Protein AF-0000000066497065 (afdb_homodimer)

Structure (mmCIF, N/CA/C/O backbone):
data_AF-0000000066497065-model_v1
#
loop_
_entity.id
_entity.type
_entity.pdbx_description
1 polymer 'Large ribosomal subunit protein bL17m'
#
loop_
_atom_site.group_PDB
_atom_site.id
_atom_site.type_symbol
_atom_site.label_atom_id
_atom_site.label_alt_id
_atom_site.label_comp_id
_atom_site.label_asym_id
_atom_site.label_entity_id
_atom_site.label_seq_id
_atom_site.pdbx_PDB_ins_code
_atom_site.Cartn_x
_atom_site.Cartn_y
_atom_site.Cartn_z
_atom_site.occupancy
_atom_site.B_iso_or_equiv
_atom_site.auth_seq_id
_atom_site.auth_comp_id
_atom_site.auth_asym_id
_atom_site.auth_atom_id
_atom_site.pdbx_PDB_model_num
ATOM 1 N N . MET A 1 1 ? 24.203 -7.863 -46.969 1 33 1 MET A N 1
ATOM 2 C CA . MET A 1 1 ? 22.922 -8.211 -46.344 1 33 1 MET A CA 1
ATOM 3 C C . MET A 1 1 ? 23.141 -8.844 -44.969 1 33 1 MET A C 1
ATOM 5 O O . MET A 1 1 ? 22.266 -9.555 -44.5 1 33 1 MET A O 1
ATOM 9 N N . ALA A 1 2 ? 24.328 -8.859 -44.5 1 56.41 2 ALA A N 1
ATOM 10 C CA . ALA A 1 2 ? 24.797 -9.414 -43.25 1 56.41 2 ALA A CA 1
ATOM 11 C C . ALA A 1 2 ? 24.203 -8.664 -42.062 1 56.41 2 ALA A C 1
ATOM 13 O O . ALA A 1 2 ? 24.266 -9.141 -40.906 1 56.41 2 ALA A O 1
ATOM 14 N N . GLY A 1 3 ? 23.703 -7.508 -42.312 1 54.91 3 GLY A N 1
ATOM 15 C CA . GLY A 1 3 ? 23.188 -6.672 -41.25 1 54.91 3 GLY A CA 1
ATOM 16 C C . GLY A 1 3 ? 21.875 -7.18 -40.688 1 54.91 3 GLY A C 1
ATOM 17 O O . GLY A 1 3 ? 21.422 -6.711 -39.625 1 54.91 3 GLY A O 1
ATOM 18 N N . GLY A 1 4 ? 21.188 -7.98 -41.469 1 54 4 GLY A N 1
ATOM 19 C CA . GLY A 1 4 ? 19.859 -8.453 -41.094 1 54 4 GLY A CA 1
ATOM 20 C C . GLY A 1 4 ? 19.891 -9.523 -40.031 1 54 4 GLY A C 1
ATOM 21 O O . GLY A 1 4 ? 19.016 -9.578 -39.156 1 54 4 GLY A O 1
ATOM 22 N N . HIS A 1 5 ? 20.875 -10.281 -40.031 1 61.81 5 HIS A N 1
ATOM 23 C CA . HIS A 1 5 ? 20.969 -11.383 -39.062 1 61.81 5 HIS A CA 1
ATOM 24 C C . HIS A 1 5 ? 21.328 -10.883 -37.688 1 61.81 5 HIS A C 1
ATOM 26 O O . HIS A 1 5 ? 20.922 -11.469 -36.688 1 61.81 5 HIS A O 1
ATOM 32 N N . LEU A 1 6 ? 22.078 -9.859 -37.656 1 54.69 6 LEU A N 1
ATOM 33 C CA . LEU A 1 6 ? 22.469 -9.328 -36.344 1 54.69 6 LEU A CA 1
ATOM 34 C C . LEU A 1 6 ? 21.266 -8.688 -35.625 1 54.69 6 LEU A C 1
ATOM 36 O O . LEU A 1 6 ? 21.094 -8.859 -34.438 1 54.69 6 LEU A O 1
ATOM 40 N N . LYS A 1 7 ? 20.438 -8.086 -36.438 1 57.91 7 LYS A N 1
ATOM 41 C CA . LYS A 1 7 ? 19.25 -7.461 -35.875 1 57.91 7 LYS A CA 1
ATOM 42 C C . LYS A 1 7 ? 18.281 -8.508 -35.312 1 57.91 7 LYS A C 1
ATOM 44 O O . LYS A 1 7 ? 17.703 -8.32 -34.25 1 57.91 7 LYS A O 1
ATOM 49 N N . TYR A 1 8 ? 18.25 -9.625 -36.156 1 56.59 8 TYR A N 1
ATOM 50 C CA . TYR A 1 8 ? 17.344 -10.68 -35.688 1 56.59 8 TYR A CA 1
ATOM 51 C C . TYR A 1 8 ? 17.859 -11.312 -34.406 1 56.59 8 TYR A C 1
ATOM 53 O O . TYR A 1 8 ? 17.078 -11.625 -33.5 1 56.59 8 TYR A O 1
ATOM 61 N N . ARG A 1 9 ? 19.125 -11.258 -34.344 1 57.12 9 ARG A N 1
ATOM 62 C CA . ARG A 1 9 ? 19.75 -11.844 -33.156 1 57.12 9 ARG A CA 1
ATOM 63 C C . ARG A 1 9 ? 19.516 -10.969 -31.922 1 57.12 9 ARG A C 1
ATOM 65 O O . ARG A 1 9 ? 19.219 -11.477 -30.844 1 57.12 9 ARG A O 1
ATOM 72 N N . HIS A 1 10 ? 19.656 -9.742 -32.219 1 67.25 10 HIS A N 1
ATOM 73 C CA . HIS A 1 10 ? 19.484 -8.797 -31.109 1 67.25 10 HIS A CA 1
ATOM 74 C C . HIS A 1 10 ? 18.031 -8.781 -30.625 1 67.25 10 HIS A C 1
ATOM 76 O O . HIS A 1 10 ? 17.766 -8.703 -29.422 1 67.25 10 HIS A O 1
ATOM 82 N N . LEU A 1 11 ? 17.188 -8.992 -31.531 1 66.56 11 LEU A N 1
ATOM 83 C CA . LEU A 1 11 ? 15.773 -9.016 -31.188 1 66.56 11 LEU A CA 1
ATOM 84 C C . LEU A 1 11 ? 15.438 -10.242 -30.344 1 66.56 11 LEU A C 1
ATOM 86 O O . LEU A 1 11 ? 14.68 -10.156 -29.375 1 66.56 11 LEU A O 1
ATOM 90 N N . ASN A 1 12 ? 16.109 -11.312 -30.766 1 70.56 12 ASN A N 1
ATOM 91 C CA . ASN A 1 12 ? 15.852 -12.562 -30.062 1 70.56 12 ASN A CA 1
ATOM 92 C C . ASN A 1 12 ? 16.359 -12.5 -28.625 1 70.56 12 ASN A C 1
ATOM 94 O O . ASN A 1 12 ? 15.695 -12.984 -27.703 1 70.56 12 ASN A O 1
ATOM 98 N N . ARG A 1 13 ? 17.531 -11.945 -28.469 1 74.25 13 ARG A N 1
ATOM 99 C CA . ARG A 1 13 ? 18.109 -11.812 -27.125 1 74.25 13 ARG A CA 1
ATOM 100 C C . ARG A 1 13 ? 17.266 -10.891 -26.266 1 74.25 13 ARG A C 1
ATOM 102 O O . ARG A 1 13 ? 17.062 -11.164 -25.078 1 74.25 13 ARG A O 1
ATOM 109 N N . ASP A 1 14 ? 16.812 -9.984 -26.969 1 83.62 14 ASP A N 1
ATOM 110 C CA . ASP A 1 14 ? 15.969 -9.031 -26.25 1 83.62 14 ASP A CA 1
ATOM 111 C C . ASP A 1 14 ? 14.648 -9.672 -25.828 1 83.62 14 ASP A C 1
ATOM 113 O O . ASP A 1 14 ? 14.164 -9.453 -24.719 1 83.62 14 ASP A O 1
ATOM 117 N N . SER A 1 15 ? 14.32 -10.578 -26.703 1 88.25 15 SER A N 1
ATOM 118 C CA . SER A 1 15 ? 13.07 -11.266 -26.422 1 88.25 15 SER A CA 1
ATOM 119 C C . SER A 1 15 ? 13.25 -12.289 -25.297 1 88.25 15 SER A C 1
ATOM 121 O O . SER A 1 15 ? 12.383 -12.422 -24.422 1 88.25 15 SER A O 1
ATOM 123 N N . ALA A 1 16 ? 14.344 -12.977 -25.391 1 90.5 16 ALA A N 1
ATOM 124 C CA . ALA A 1 16 ? 14.625 -13.969 -24.359 1 90.5 16 ALA A CA 1
ATOM 125 C C . ALA A 1 16 ? 14.812 -13.312 -22.984 1 90.5 16 ALA A C 1
ATOM 127 O O . ALA A 1 16 ? 14.336 -13.828 -21.984 1 90.5 16 ALA A O 1
ATOM 128 N N . HIS A 1 17 ? 15.461 -12.328 -23.062 1 91.94 17 HIS A N 1
ATOM 129 C CA . HIS A 1 17 ? 15.688 -11.586 -21.828 1 91.94 17 HIS A CA 1
ATOM 130 C C . HIS A 1 17 ? 14.375 -11.078 -21.234 1 91.94 17 HIS A C 1
ATOM 132 O O . HIS A 1 17 ? 14.156 -11.172 -20.031 1 91.94 17 HIS A O 1
ATOM 138 N N . ARG A 1 18 ? 13.539 -10.57 -22.047 1 92.38 18 ARG A N 1
ATOM 139 C CA . ARG A 1 18 ? 12.25 -10.062 -21.594 1 92.38 18 ARG A CA 1
ATOM 140 C C . ARG A 1 18 ? 11.398 -11.172 -20.984 1 92.38 18 ARG A C 1
ATOM 142 O O . ARG A 1 18 ? 10.742 -10.969 -19.969 1 92.38 18 ARG A O 1
ATOM 149 N N . LYS A 1 19 ? 11.477 -12.242 -21.656 1 94 19 LYS A N 1
ATOM 150 C CA . LYS A 1 19 ? 10.727 -13.391 -21.156 1 94 19 LYS A CA 1
ATOM 151 C C . LYS A 1 19 ? 11.242 -13.836 -19.797 1 94 19 LYS A C 1
ATOM 153 O O . LYS A 1 19 ? 10.461 -14.141 -18.891 1 94 19 LYS A O 1
ATOM 158 N N . ALA A 1 20 ? 12.484 -13.898 -19.656 1 94.69 20 ALA A N 1
ATOM 159 C CA . ALA A 1 20 ? 13.094 -14.297 -18.391 1 94.69 20 ALA A CA 1
ATOM 160 C C . ALA A 1 20 ? 12.734 -13.312 -17.281 1 94.69 20 ALA A C 1
ATOM 162 O O . ALA A 1 20 ? 12.438 -13.719 -16.156 1 94.69 20 ALA A O 1
ATOM 163 N N . LEU A 1 21 ? 12.773 -12.078 -17.609 1 94 21 LEU A N 1
ATOM 164 C CA . LEU A 1 21 ? 12.43 -11.039 -16.656 1 94 21 LEU A CA 1
ATOM 165 C C . LEU A 1 21 ? 10.984 -11.195 -16.188 1 94 21 LEU A C 1
ATOM 167 O O . LEU A 1 21 ? 10.703 -11.117 -14.984 1 94 21 LEU A O 1
ATOM 171 N N . LEU A 1 22 ? 10.148 -11.375 -17.125 1 96.62 22 LEU A N 1
ATOM 172 C CA . LEU A 1 22 ? 8.734 -11.547 -16.797 1 96.62 22 LEU A CA 1
ATOM 173 C C . LEU A 1 22 ? 8.523 -12.758 -15.898 1 96.62 22 LEU A C 1
ATOM 175 O O . LEU A 1 22 ? 7.773 -12.695 -14.922 1 96.62 22 LEU A O 1
ATOM 179 N N . ARG A 1 23 ? 9.148 -13.852 -16.219 1 96.38 23 ARG A N 1
ATOM 180 C CA . ARG A 1 23 ? 9.039 -15.055 -15.398 1 96.38 23 ARG A CA 1
ATOM 181 C C . ARG A 1 23 ? 9.57 -14.812 -13.992 1 96.38 23 ARG A C 1
ATOM 183 O O . ARG A 1 23 ? 9 -15.297 -13.016 1 96.38 23 ARG A O 1
ATOM 190 N N . ASN A 1 24 ? 10.633 -14.086 -13.938 1 95.38 24 ASN A N 1
ATOM 191 C CA . ASN A 1 24 ? 11.188 -13.75 -12.633 1 95.38 24 ASN A CA 1
ATOM 192 C C . ASN A 1 24 ? 10.211 -12.938 -11.797 1 95.38 24 ASN A C 1
ATOM 194 O O . ASN A 1 24 ? 10.047 -13.188 -10.602 1 95.38 24 ASN A O 1
ATOM 198 N N . LEU A 1 25 ? 9.602 -11.945 -12.398 1 97 25 LEU A N 1
ATOM 199 C CA . LEU A 1 25 ? 8.641 -11.102 -11.703 1 97 25 LEU A CA 1
ATOM 200 C C . LEU A 1 25 ? 7.453 -11.914 -11.203 1 97 25 LEU A C 1
ATOM 202 O O . LEU A 1 25 ? 7.043 -11.781 -10.047 1 97 25 LEU A O 1
ATOM 206 N N . VAL A 1 26 ? 6.977 -12.758 -12.055 1 98.38 26 VAL A N 1
ATOM 207 C CA . VAL A 1 26 ? 5.801 -13.555 -11.711 1 98.38 26 VAL A CA 1
ATOM 208 C C . VAL A 1 26 ? 6.172 -14.594 -10.648 1 98.38 26 VAL A C 1
ATOM 210 O O . VAL A 1 26 ? 5.398 -14.844 -9.727 1 98.38 26 VAL A O 1
ATOM 213 N N . THR A 1 27 ? 7.305 -15.195 -10.82 1 97.5 27 THR A N 1
ATOM 214 C CA . THR A 1 27 ? 7.789 -16.125 -9.805 1 97.5 27 THR A CA 1
ATOM 215 C C . THR A 1 27 ? 7.871 -15.438 -8.438 1 97.5 27 THR A C 1
ATOM 217 O O . THR A 1 27 ? 7.367 -15.961 -7.445 1 97.5 27 THR A O 1
ATOM 220 N N . SER A 1 28 ? 8.438 -14.219 -8.398 1 96.31 28 SER A N 1
ATOM 221 C CA . SER A 1 28 ? 8.547 -13.453 -7.16 1 96.31 28 SER A CA 1
ATOM 222 C C . SER A 1 28 ? 7.172 -13.086 -6.613 1 96.31 28 SER A C 1
ATOM 224 O O . SER A 1 28 ? 6.949 -13.133 -5.402 1 96.31 28 SER A O 1
ATOM 226 N N . LEU A 1 29 ? 6.258 -12.734 -7.469 1 98.19 29 LEU A N 1
ATOM 227 C CA . LEU A 1 29 ? 4.902 -12.383 -7.055 1 98.19 29 LEU A CA 1
ATOM 228 C C . LEU A 1 29 ? 4.234 -13.547 -6.328 1 98.19 29 LEU A C 1
ATOM 230 O O . LEU A 1 29 ? 3.656 -13.367 -5.258 1 98.19 29 LEU A O 1
ATOM 234 N N . PHE A 1 30 ? 4.301 -14.703 -6.91 1 98.19 30 PHE A N 1
ATOM 235 C CA . PHE A 1 30 ? 3.625 -15.844 -6.301 1 98.19 30 PHE A CA 1
ATOM 236 C C . PHE A 1 30 ? 4.355 -16.297 -5.043 1 98.19 30 PHE A C 1
ATOM 238 O O . PHE A 1 30 ? 3.736 -16.797 -4.102 1 98.19 30 PHE A O 1
ATOM 245 N N . GLU A 1 31 ? 5.637 -16.094 -5.035 1 96 31 GLU A N 1
ATOM 246 C CA . GLU A 1 31 ? 6.414 -16.469 -3.855 1 96 31 GLU A CA 1
ATOM 247 C C . GLU A 1 31 ? 6.09 -15.555 -2.676 1 96 31 GLU A C 1
ATOM 249 O O . GLU A 1 31 ? 5.883 -16.031 -1.557 1 96 31 GLU A O 1
ATOM 254 N N . HIS A 1 32 ? 5.91 -14.258 -2.934 1 95.69 32 HIS A N 1
ATOM 255 C CA . HIS A 1 32 ? 5.836 -13.289 -1.851 1 95.69 32 HIS A CA 1
ATOM 256 C C . HIS A 1 32 ? 4.477 -12.602 -1.815 1 95.69 32 HIS A C 1
ATOM 258 O O . HIS A 1 32 ? 4.176 -11.852 -0.883 1 95.69 32 HIS A O 1
ATOM 264 N N . GLU A 1 33 ? 3.711 -12.734 -2.826 1 98.19 33 GLU A N 1
ATOM 265 C CA . GLU A 1 33 ? 2.326 -12.32 -3.027 1 98.19 33 GLU A CA 1
ATOM 266 C C . GLU A 1 33 ? 2.213 -10.805 -3.156 1 98.19 33 GLU A C 1
ATOM 268 O O . GLU A 1 33 ? 1.107 -10.266 -3.205 1 98.19 33 GLU A O 1
ATOM 273 N N . ALA A 1 34 ? 3.363 -10.109 -3.186 1 98.5 34 ALA A N 1
ATOM 274 C CA . ALA A 1 34 ? 3.459 -8.703 -3.57 1 98.5 34 ALA A CA 1
ATOM 275 C C . ALA A 1 34 ? 4.875 -8.352 -4.016 1 98.5 34 ALA A C 1
ATOM 277 O O . ALA A 1 34 ? 5.852 -8.805 -3.418 1 98.5 34 ALA A O 1
ATOM 278 N N . ILE A 1 35 ? 4.949 -7.465 -4.98 1 98 35 ILE A N 1
ATOM 279 C CA . ILE A 1 35 ? 6.254 -7.012 -5.449 1 98 35 ILE A CA 1
ATOM 280 C C . ILE A 1 35 ? 6.172 -5.543 -5.859 1 98 35 ILE A C 1
ATOM 282 O O . ILE A 1 35 ? 5.086 -5.023 -6.113 1 98 35 ILE A O 1
ATOM 286 N N . GLN A 1 36 ? 7.301 -4.969 -5.855 1 97.81 36 GLN A N 1
ATOM 287 C CA . GLN A 1 36 ? 7.449 -3.604 -6.348 1 97.81 36 GLN A CA 1
ATOM 288 C C . GLN A 1 36 ? 8.328 -3.561 -7.594 1 97.81 36 GLN A C 1
ATOM 290 O O . GLN A 1 36 ? 9.398 -4.172 -7.621 1 97.81 36 GLN A O 1
ATOM 295 N N . THR A 1 37 ? 7.887 -2.916 -8.625 1 97.19 37 THR A N 1
ATOM 296 C CA . THR A 1 37 ? 8.609 -2.787 -9.883 1 97.19 37 THR A CA 1
ATOM 297 C C . THR A 1 37 ? 8.109 -1.58 -10.672 1 97.19 37 THR A C 1
ATOM 299 O O . THR A 1 37 ? 7.375 -0.744 -10.141 1 97.19 37 THR A O 1
ATOM 302 N N . THR A 1 38 ? 8.562 -1.418 -11.859 1 96.94 38 THR A N 1
ATOM 303 C CA . THR A 1 38 ? 8.055 -0.335 -12.695 1 96.94 38 THR A CA 1
ATOM 304 C C . THR A 1 38 ? 6.641 -0.637 -13.18 1 96.94 38 THR A C 1
ATOM 306 O O . THR A 1 38 ? 6.234 -1.8 -13.234 1 96.94 38 THR A O 1
ATOM 309 N N . TRP A 1 39 ? 5.902 0.395 -13.523 1 97.5 39 TRP A N 1
ATOM 310 C CA . TRP A 1 39 ? 4.496 0.254 -13.891 1 97.5 39 TRP A CA 1
ATOM 311 C C . TRP A 1 39 ? 4.344 -0.64 -15.117 1 97.5 39 TRP A C 1
ATOM 313 O O . TRP A 1 39 ? 3.561 -1.591 -15.109 1 97.5 39 TRP A O 1
ATOM 323 N N . PRO A 1 40 ? 5.105 -0.478 -16.172 1 97.12 40 PRO A N 1
ATOM 324 C CA . PRO A 1 40 ? 4.938 -1.351 -17.328 1 97.12 40 PRO A CA 1
ATOM 325 C C . PRO A 1 40 ? 5.223 -2.818 -17.016 1 97.12 40 PRO A C 1
ATOM 327 O O . PRO A 1 40 ? 4.488 -3.703 -17.469 1 97.12 40 PRO A O 1
ATOM 330 N N . LYS A 1 41 ? 6.289 -3.047 -16.234 1 97.75 41 LYS A N 1
ATOM 331 C CA . LYS A 1 41 ? 6.637 -4.418 -15.859 1 97.75 41 LYS A CA 1
ATOM 332 C C . LYS A 1 41 ? 5.555 -5.043 -14.984 1 97.75 41 LYS A C 1
ATOM 334 O O . LYS A 1 41 ? 5.25 -6.23 -15.117 1 97.75 41 LYS A O 1
ATOM 339 N N . ALA A 1 42 ? 4.984 -4.219 -14.133 1 98.69 42 ALA A N 1
ATOM 340 C CA . ALA A 1 42 ? 3.902 -4.688 -13.273 1 98.69 42 ALA A CA 1
ATOM 341 C C . ALA A 1 42 ? 2.693 -5.121 -14.102 1 98.69 42 ALA A C 1
ATOM 343 O O . ALA A 1 42 ? 2.082 -6.156 -13.82 1 98.69 42 ALA A O 1
ATOM 344 N N . LYS A 1 43 ? 2.381 -4.316 -15.102 1 98.12 43 LYS A N 1
ATOM 345 C CA . LYS A 1 43 ? 1.228 -4.621 -15.945 1 98.12 43 LYS A CA 1
ATOM 346 C C . LYS A 1 43 ? 1.453 -5.898 -16.75 1 98.12 43 LYS A C 1
ATOM 348 O O . LYS A 1 43 ? 0.538 -6.707 -16.906 1 98.12 43 LYS A O 1
ATOM 353 N N . GLU A 1 44 ? 2.637 -6.09 -17.203 1 98.19 44 GLU A N 1
ATOM 354 C CA . GLU A 1 44 ? 2.955 -7.316 -17.938 1 98.19 44 GLU A CA 1
ATOM 355 C C . GLU A 1 44 ? 2.895 -8.531 -17.031 1 98.19 44 GLU A C 1
ATOM 357 O O . GLU A 1 44 ? 2.338 -9.57 -17.391 1 98.19 44 GLU A O 1
ATOM 362 N N . ALA A 1 45 ? 3.488 -8.367 -15.883 1 98.62 45 ALA A N 1
ATOM 363 C CA . ALA A 1 45 ? 3.461 -9.461 -14.914 1 98.62 45 ALA A CA 1
ATOM 364 C C . ALA A 1 45 ? 2.029 -9.789 -14.5 1 98.62 45 ALA A C 1
ATOM 366 O O . ALA A 1 45 ? 1.689 -10.961 -14.289 1 98.62 45 ALA A O 1
ATOM 367 N N . GLN A 1 46 ? 1.235 -8.758 -14.367 1 98.62 46 GLN A N 1
ATOM 368 C CA . GLN A 1 46 ? -0.171 -8.93 -14.023 1 98.62 46 GLN A CA 1
ATOM 369 C C . GLN A 1 46 ? -0.879 -9.836 -15.023 1 98.62 46 GLN A C 1
ATOM 371 O O . GLN A 1 46 ? -1.616 -10.742 -14.641 1 98.62 46 GLN A O 1
ATOM 376 N N . ARG A 1 47 ? -0.673 -9.578 -16.219 1 98.19 47 ARG A N 1
ATOM 377 C CA . ARG A 1 47 ? -1.336 -10.344 -17.266 1 98.19 47 ARG A CA 1
ATOM 378 C C . ARG A 1 47 ? -0.993 -11.828 -17.156 1 98.19 47 ARG A C 1
ATOM 380 O O . ARG A 1 47 ? -1.88 -12.68 -17.203 1 98.19 47 ARG A O 1
ATOM 387 N N . LEU A 1 48 ? 0.224 -12.086 -16.984 1 98.38 48 LEU A N 1
ATOM 388 C CA . LEU A 1 48 ? 0.657 -13.477 -16.891 1 98.38 48 LEU A CA 1
ATOM 389 C C . LEU A 1 48 ? 0.154 -14.117 -15.594 1 98.38 48 LEU A C 1
ATOM 391 O O . LEU A 1 48 ? -0.272 -15.273 -15.586 1 98.38 48 LEU A O 1
ATOM 395 N N . ALA A 1 49 ? 0.197 -13.359 -14.523 1 98.75 49 ALA A N 1
ATOM 396 C CA . ALA A 1 49 ? -0.275 -13.875 -13.242 1 98.75 49 ALA A CA 1
ATOM 397 C C . ALA A 1 49 ? -1.753 -14.25 -13.312 1 98.75 49 ALA A C 1
ATOM 399 O O . ALA A 1 49 ? -2.158 -15.297 -12.797 1 98.75 49 ALA A O 1
ATOM 400 N N . GLU A 1 50 ? -2.572 -13.383 -13.906 1 98.5 50 GLU A N 1
ATOM 401 C CA . GLU A 1 50 ? -3.996 -13.656 -14.078 1 98.5 50 GLU A CA 1
ATOM 402 C C . GLU A 1 50 ? -4.215 -14.969 -14.82 1 98.5 50 GLU A C 1
ATOM 404 O O . GLU A 1 50 ? -5.066 -15.773 -14.43 1 98.5 50 GLU A O 1
ATOM 409 N N . LYS A 1 51 ? -3.451 -15.172 -15.812 1 98.19 51 LYS A N 1
ATOM 410 C CA . LYS A 1 51 ? -3.57 -16.391 -16.625 1 98.19 51 LYS A CA 1
ATOM 411 C C . LYS A 1 51 ? -3.191 -17.625 -15.82 1 98.19 51 LYS A C 1
ATOM 413 O O . LYS A 1 51 ? -3.855 -18.656 -15.906 1 98.19 51 LYS A O 1
ATOM 418 N N . LEU A 1 52 ? -2.141 -17.5 -15.109 1 98.62 52 LEU A N 1
ATOM 419 C CA . LEU A 1 52 ? -1.666 -18.641 -14.32 1 98.62 52 LEU A CA 1
ATOM 420 C C . LEU A 1 52 ? -2.707 -19.047 -13.289 1 98.62 52 LEU A C 1
ATOM 422 O O . LEU A 1 52 ? -2.945 -20.25 -13.094 1 98.62 52 LEU A O 1
ATOM 426 N N . ILE A 1 53 ? -3.32 -18.094 -12.625 1 98.62 53 ILE A N 1
ATOM 427 C CA . ILE A 1 53 ? -4.32 -18.406 -11.617 1 98.62 53 ILE A CA 1
ATOM 428 C C . ILE A 1 53 ? -5.547 -19.031 -12.281 1 98.62 53 ILE A C 1
ATOM 430 O O . ILE A 1 53 ? -6.121 -19.984 -11.766 1 98.62 53 ILE A O 1
ATOM 434 N N . THR A 1 54 ? -5.934 -18.469 -13.383 1 98 54 THR A N 1
ATOM 435 C CA . THR A 1 54 ? -7.035 -19.078 -14.133 1 98 54 THR A CA 1
ATOM 436 C C . THR A 1 54 ? -6.719 -20.516 -14.5 1 98 54 THR A C 1
ATOM 438 O O . THR A 1 54 ? -7.574 -21.391 -14.375 1 98 54 THR A O 1
ATOM 441 N N . LEU A 1 55 ? -5.48 -20.797 -14.945 1 97.25 55 LEU A N 1
ATOM 442 C CA . LEU A 1 55 ? -5.039 -22.141 -15.273 1 97.25 55 LEU A CA 1
ATOM 443 C C . LEU A 1 55 ? -5.121 -23.047 -14.047 1 97.25 55 LEU A C 1
ATOM 445 O O . LEU A 1 55 ? -5.504 -24.219 -14.156 1 97.25 55 LEU A O 1
ATOM 449 N N . SER A 1 56 ? -4.707 -22.5 -12.984 1 98.31 56 SER A N 1
ATOM 450 C CA . SER A 1 56 ? -4.691 -23.312 -11.773 1 98.31 56 SER A CA 1
ATOM 451 C C . SER A 1 56 ? -6.098 -23.781 -11.398 1 98.31 56 SER A C 1
ATOM 453 O O . SER A 1 56 ? -6.27 -24.859 -10.836 1 98.31 56 SER A O 1
ATOM 455 N N . LYS A 1 57 ? -7.082 -22.969 -11.703 1 97.88 57 LYS A N 1
ATOM 456 C CA . LYS A 1 57 ? -8.469 -23.312 -11.398 1 97.88 57 LYS A CA 1
ATOM 457 C C . LYS A 1 57 ? -8.953 -24.484 -12.242 1 97.88 57 LYS A C 1
ATOM 459 O O . LYS A 1 57 ? -9.852 -25.219 -11.828 1 97.88 57 LYS A O 1
ATOM 464 N N . LYS A 1 58 ? -8.422 -24.641 -13.359 1 97.06 58 LYS A N 1
ATOM 465 C CA . LYS A 1 58 ? -8.742 -25.812 -14.18 1 97.06 58 LYS A CA 1
ATOM 466 C C . LYS A 1 58 ? -8.188 -27.094 -13.562 1 97.06 58 LYS A C 1
ATOM 468 O O . LYS A 1 58 ? -8.828 -28.141 -13.625 1 97.06 58 LYS A O 1
ATOM 473 N N . ASN A 1 59 ? -6.977 -26.969 -13.047 1 97.12 59 ASN A N 1
ATOM 474 C CA . ASN A 1 59 ? -6.34 -28.016 -12.258 1 97.12 59 ASN A CA 1
ATOM 475 C C . ASN A 1 59 ? -6.195 -29.312 -13.062 1 97.12 59 ASN A C 1
ATOM 477 O O . ASN A 1 59 ? -6.559 -30.391 -12.586 1 97.12 59 ASN A O 1
ATOM 481 N N . THR A 1 60 ? -5.82 -29.297 -14.266 1 97.5 60 THR A N 1
ATOM 482 C CA . THR A 1 60 ? -5.516 -30.453 -15.109 1 97.5 60 THR A CA 1
ATOM 483 C C . THR A 1 60 ? -4.008 -30.672 -15.203 1 97.5 60 THR A C 1
ATOM 485 O O . THR A 1 60 ? -3.227 -29.797 -14.805 1 97.5 60 THR A O 1
ATOM 488 N N . GLU A 1 61 ? -3.674 -31.859 -15.68 1 96.56 61 GLU A N 1
ATOM 489 C CA . GLU A 1 61 ? -2.258 -32.125 -15.914 1 96.56 61 GLU A CA 1
ATOM 490 C C . GLU A 1 61 ? -1.663 -31.125 -16.906 1 96.56 61 GLU A C 1
ATOM 492 O O . GLU A 1 61 ? -0.542 -30.656 -16.703 1 96.56 61 GLU A O 1
ATOM 497 N N . THR A 1 62 ? -2.438 -30.844 -17.906 1 97.12 62 THR A N 1
ATOM 498 C CA . THR A 1 62 ? -1.992 -29.891 -18.906 1 97.12 62 THR A CA 1
ATOM 499 C C . THR A 1 62 ? -1.77 -28.516 -18.297 1 97.12 62 THR A C 1
ATOM 501 O O . THR A 1 62 ? -0.768 -27.859 -18.578 1 97.12 62 THR A O 1
ATOM 504 N N . SER A 1 63 ? -2.686 -28.078 -17.422 1 97.31 63 SER A N 1
ATOM 505 C CA . SER A 1 63 ? -2.557 -26.781 -16.766 1 97.31 63 SER A CA 1
ATOM 506 C C . SER A 1 63 ? -1.348 -26.75 -15.844 1 97.31 63 SER A C 1
ATOM 508 O O . SER A 1 63 ? -0.666 -25.719 -15.734 1 97.31 63 SER A O 1
ATOM 510 N N . ARG A 1 64 ? -1.068 -27.766 -15.258 1 96.06 64 ARG A N 1
ATOM 511 C CA . ARG A 1 64 ? 0.083 -27.875 -14.367 1 96.06 64 ARG A CA 1
ATOM 512 C C . ARG A 1 64 ? 1.39 -27.766 -15.148 1 96.06 64 ARG A C 1
ATOM 514 O O . ARG A 1 64 ? 2.33 -27.109 -14.711 1 96.06 64 ARG A O 1
ATOM 521 N N . GLN A 1 65 ? 1.434 -28.422 -16.203 1 95.75 65 GLN A N 1
ATOM 522 C CA . GLN A 1 65 ? 2.627 -28.391 -17.031 1 95.75 65 GLN A CA 1
ATOM 523 C C . GLN A 1 65 ? 2.885 -27 -17.578 1 95.75 65 GLN A C 1
ATOM 525 O O . GLN A 1 65 ? 4.031 -26.547 -17.625 1 95.75 65 GLN A O 1
ATOM 530 N N . ARG A 1 66 ? 1.86 -26.406 -17.938 1 95.69 66 ARG A N 1
ATOM 531 C CA . ARG A 1 66 ? 1.982 -25.047 -18.469 1 95.69 66 ARG A CA 1
ATOM 532 C C . ARG A 1 66 ? 2.518 -24.094 -17.406 1 95.69 66 ARG A C 1
ATOM 534 O O . ARG A 1 66 ? 3.369 -23.25 -17.688 1 95.69 66 ARG A O 1
ATOM 541 N N . ALA A 1 67 ? 1.993 -24.188 -16.219 1 96.44 67 ALA A N 1
ATOM 542 C CA . ALA A 1 67 ? 2.453 -23.344 -15.117 1 96.44 67 ALA A CA 1
ATOM 543 C C . ALA A 1 67 ? 3.908 -23.641 -14.766 1 96.44 67 ALA A C 1
ATOM 545 O O . ALA A 1 67 ? 4.68 -22.734 -14.469 1 96.44 67 ALA A O 1
ATOM 546 N N . GLN A 1 68 ? 4.242 -24.891 -14.852 1 94.75 68 GLN A N 1
ATOM 547 C CA . GLN A 1 68 ? 5.605 -25.328 -14.539 1 94.75 68 GLN A CA 1
ATOM 548 C C . GLN A 1 68 ? 6.609 -24.688 -15.5 1 94.75 68 GLN A C 1
ATOM 550 O O . GLN A 1 68 ? 7.758 -24.438 -15.125 1 94.75 68 GLN A O 1
ATOM 555 N N . ALA A 1 69 ? 6.188 -24.453 -16.641 1 95.06 69 ALA A N 1
ATOM 556 C CA . ALA A 1 69 ? 7.062 -23.859 -17.656 1 95.06 69 ALA A CA 1
ATOM 557 C C . ALA A 1 69 ? 7.387 -22.406 -17.328 1 95.06 69 ALA A C 1
ATOM 559 O O . ALA A 1 69 ? 8.359 -21.844 -17.844 1 95.06 69 ALA A O 1
ATOM 560 N N . VAL A 1 70 ? 6.609 -21.875 -16.438 1 95.5 70 VAL A N 1
ATOM 561 C CA . VAL A 1 70 ? 6.773 -20.453 -16.125 1 95.5 70 VAL A CA 1
ATOM 562 C C . VAL A 1 70 ? 7.652 -20.312 -14.883 1 95.5 70 VAL A C 1
ATOM 564 O O . VAL A 1 70 ? 8.594 -19.516 -14.867 1 95.5 70 VAL A O 1
ATOM 567 N N . PHE A 1 71 ? 7.43 -21.094 -13.875 1 93.44 71 PHE A N 1
ATOM 568 C CA . PHE A 1 71 ? 8.078 -20.906 -12.586 1 93.44 71 PHE A CA 1
ATOM 569 C C . PHE A 1 71 ? 9.484 -21.5 -12.594 1 93.44 71 PHE A C 1
ATOM 571 O O . PHE A 1 71 ? 9.711 -22.562 -13.18 1 93.44 71 PHE A O 1
ATOM 578 N N . PHE A 1 72 ? 10.359 -20.906 -11.938 1 85.88 72 PHE A N 1
ATOM 579 C CA . PHE A 1 72 ? 11.711 -21.406 -11.758 1 85.88 72 PHE A CA 1
ATOM 580 C C . PHE A 1 72 ? 11.797 -22.297 -10.523 1 85.88 72 PHE A C 1
ATOM 582 O O . PHE A 1 72 ? 12.75 -23.062 -10.359 1 85.88 72 PHE A O 1
ATOM 589 N N . LYS A 1 73 ? 10.781 -22.234 -9.68 1 89 73 LYS A N 1
ATOM 590 C CA . LYS A 1 73 ? 10.75 -22.969 -8.414 1 89 73 LYS A CA 1
ATOM 591 C C . LYS A 1 73 ? 9.594 -23.969 -8.391 1 89 73 LYS A C 1
ATOM 593 O O . LYS A 1 73 ? 8.43 -23.562 -8.336 1 89 73 LYS A O 1
ATOM 598 N N . PRO A 1 74 ? 9.93 -25.219 -8.281 1 90.06 74 PRO A N 1
ATOM 599 C CA . PRO A 1 74 ? 8.875 -26.219 -8.32 1 90.06 74 PRO A CA 1
ATOM 600 C C . PRO A 1 74 ? 7.871 -26.062 -7.176 1 90.06 74 PRO A C 1
ATOM 602 O O . PRO A 1 74 ? 6.699 -26.422 -7.324 1 90.06 74 PRO A O 1
ATOM 605 N N . GLU A 1 75 ? 8.32 -25.594 -6.094 1 94.25 75 GLU A N 1
ATOM 606 C CA . GLU A 1 75 ? 7.453 -25.406 -4.934 1 94.25 75 GLU A CA 1
ATOM 607 C C . GLU A 1 75 ? 6.312 -24.438 -5.242 1 94.25 75 GLU A C 1
ATOM 609 O O . GLU A 1 75 ? 5.262 -24.484 -4.598 1 94.25 75 GLU A O 1
ATOM 614 N N . LEU A 1 76 ? 6.508 -23.609 -6.227 1 96.31 76 LEU A N 1
ATOM 615 C CA . LEU A 1 76 ? 5.488 -22.609 -6.555 1 96.31 76 LEU A CA 1
ATOM 616 C C . LEU A 1 76 ? 4.32 -23.25 -7.293 1 96.31 76 LEU A C 1
ATOM 618 O O . LEU A 1 76 ? 3.189 -22.766 -7.223 1 96.31 76 LEU A O 1
ATOM 622 N N . ASN A 1 77 ? 4.641 -24.312 -7.992 1 96.12 77 ASN A N 1
ATOM 623 C CA . ASN A 1 77 ? 3.539 -25.062 -8.586 1 96.12 77 ASN A CA 1
ATOM 624 C C . ASN A 1 77 ? 2.613 -25.641 -7.512 1 96.12 77 ASN A C 1
ATOM 626 O O . ASN A 1 77 ? 1.39 -25.594 -7.656 1 96.12 77 ASN A O 1
ATOM 630 N N . THR A 1 78 ? 3.219 -26.172 -6.508 1 96.62 78 THR A N 1
ATOM 631 C CA . THR A 1 78 ? 2.439 -26.703 -5.395 1 96.62 78 THR A CA 1
ATOM 632 C C . THR A 1 78 ? 1.616 -25.594 -4.742 1 96.62 78 THR A C 1
ATOM 634 O O . THR A 1 78 ? 0.445 -25.797 -4.414 1 96.62 78 THR A O 1
ATOM 637 N N . LYS A 1 79 ? 2.238 -24.469 -4.617 1 97.62 79 LYS A N 1
ATOM 638 C CA . LYS A 1 79 ? 1.546 -23.344 -4.012 1 97.62 79 LYS A CA 1
ATOM 639 C C . LYS A 1 79 ? 0.408 -22.844 -4.902 1 97.62 79 LYS A C 1
ATOM 641 O O . LYS A 1 79 ? -0.686 -22.562 -4.418 1 97.62 79 LYS A O 1
ATOM 646 N N . LEU A 1 80 ? 0.636 -22.719 -6.168 1 98.5 80 LEU A N 1
ATOM 647 C CA . LEU A 1 80 ? -0.345 -22.219 -7.125 1 98.5 80 LEU A CA 1
ATOM 648 C C . LEU A 1 80 ? -1.559 -23.141 -7.191 1 98.5 80 LEU A C 1
ATOM 650 O O . LEU A 1 80 ? -2.699 -22.672 -7.133 1 98.5 80 LEU A O 1
ATOM 654 N N . PHE A 1 81 ? -1.347 -24.438 -7.227 1 98.19 81 PHE A N 1
ATOM 655 C CA . PHE A 1 81 ? -2.43 -25.391 -7.441 1 98.19 81 PHE A CA 1
ATOM 656 C C . PHE A 1 81 ? -3.004 -25.875 -6.113 1 98.19 81 PHE A C 1
ATOM 658 O O . PHE A 1 81 ? -3.916 -26.703 -6.086 1 98.19 81 PHE A O 1
ATOM 665 N N . GLY A 1 82 ? -2.494 -25.406 -5 1 97.62 82 GLY A N 1
ATOM 666 C CA . GLY A 1 82 ? -3.02 -25.656 -3.666 1 97.62 82 GLY A CA 1
ATOM 667 C C . GLY A 1 82 ? -3.674 -24.438 -3.041 1 97.62 82 GLY A C 1
ATOM 668 O O . GLY A 1 82 ? -4.777 -24.047 -3.428 1 97.62 82 GLY A O 1
ATOM 669 N N . PRO A 1 83 ? -2.891 -23.781 -2.174 1 97.88 83 PRO A N 1
ATOM 670 C CA . PRO A 1 83 ? -3.506 -22.688 -1.411 1 97.88 83 PRO A CA 1
ATOM 671 C C . PRO A 1 83 ? -3.979 -21.531 -2.301 1 97.88 83 PRO A C 1
ATOM 673 O O . PRO A 1 83 ? -5.027 -20.938 -2.039 1 97.88 83 PRO A O 1
ATOM 676 N N . ILE A 1 84 ? -3.275 -21.156 -3.322 1 98.44 84 ILE A N 1
ATOM 677 C CA . ILE A 1 84 ? -3.652 -20.016 -4.164 1 98.44 84 ILE A CA 1
ATOM 678 C C . ILE A 1 84 ? -4.898 -20.375 -4.973 1 98.44 84 ILE A C 1
ATOM 680 O O . ILE A 1 84 ? -5.844 -19.578 -5.047 1 98.44 84 ILE A O 1
ATOM 684 N N . ARG A 1 85 ? -4.855 -21.5 -5.559 1 98.44 85 ARG A N 1
ATOM 685 C CA . ARG A 1 85 ? -6.035 -21.969 -6.281 1 98.44 85 ARG A CA 1
ATOM 686 C C . ARG A 1 85 ? -7.266 -21.953 -5.379 1 98.44 85 ARG A C 1
ATOM 688 O O . ARG A 1 85 ? -8.32 -21.453 -5.773 1 98.44 85 ARG A O 1
ATOM 695 N N . GLU A 1 86 ? -7.152 -22.516 -4.199 1 98.19 86 GLU A N 1
ATOM 696 C CA . GLU A 1 86 ? -8.266 -22.578 -3.258 1 98.19 86 GLU A CA 1
ATOM 697 C C . GLU A 1 86 ? -8.781 -21.188 -2.908 1 98.19 86 GLU A C 1
ATOM 699 O O . GLU A 1 86 ? -9.992 -20.984 -2.822 1 98.19 86 GLU A O 1
ATOM 704 N N . ARG A 1 87 ? -7.934 -20.281 -2.785 1 98.19 87 ARG A N 1
ATOM 705 C CA . ARG A 1 87 ? -8.281 -18.906 -2.447 1 98.19 87 ARG A CA 1
ATOM 706 C C . ARG A 1 87 ? -9.172 -18.281 -3.518 1 98.19 87 ARG A C 1
ATOM 708 O O . ARG A 1 87 ? -10.062 -17.484 -3.209 1 98.19 87 ARG A O 1
ATOM 715 N N . TYR A 1 88 ? -8.969 -18.672 -4.73 1 98.44 88 TYR A N 1
ATOM 716 C CA . TYR A 1 88 ? -9.578 -17.922 -5.82 1 98.44 88 TYR A CA 1
ATOM 717 C C . TYR A 1 88 ? -10.648 -18.75 -6.52 1 98.44 88 TYR A C 1
ATOM 719 O O . TYR A 1 88 ? -11.164 -18.344 -7.57 1 98.44 88 TYR A O 1
ATOM 727 N N . LEU A 1 89 ? -10.961 -19.859 -5.91 1 97.38 89 LEU A N 1
ATOM 728 C CA . LEU A 1 89 ? -11.891 -20.781 -6.559 1 97.38 89 LEU A CA 1
ATOM 729 C C . LEU A 1 89 ? -13.188 -20.078 -6.922 1 97.38 89 LEU A C 1
ATOM 731 O O . LEU A 1 89 ? -13.75 -20.297 -7.996 1 97.38 89 LEU A O 1
ATOM 735 N N . ASN A 1 90 ? -13.648 -19.156 -6.094 1 95.81 90 ASN A N 1
ATOM 736 C CA . ASN A 1 90 ? -14.953 -18.531 -6.281 1 95.81 90 ASN A CA 1
ATOM 737 C C . ASN A 1 90 ? -14.828 -17.125 -6.84 1 95.81 90 ASN A C 1
ATOM 739 O O . ASN A 1 90 ? -15.812 -16.391 -6.926 1 95.81 90 ASN A O 1
ATOM 743 N N . ARG A 1 91 ? -13.664 -16.688 -7.148 1 97.38 91 ARG A N 1
ATOM 744 C CA . ARG A 1 91 ? -13.445 -15.375 -7.75 1 97.38 91 ARG A CA 1
ATOM 745 C C . ARG A 1 91 ? -13.422 -15.469 -9.273 1 97.38 91 ARG A C 1
ATOM 747 O O . ARG A 1 91 ? -12.633 -16.234 -9.836 1 97.38 91 ARG A O 1
ATOM 754 N N . PRO A 1 92 ? -14.266 -14.75 -9.883 1 95.5 92 PRO A N 1
ATOM 755 C CA . PRO A 1 92 ? -14.359 -14.891 -11.336 1 95.5 92 PRO A CA 1
ATOM 756 C C . PRO A 1 92 ? -13.117 -14.367 -12.062 1 95.5 92 PRO A C 1
ATOM 758 O O . PRO A 1 92 ? -12.844 -14.773 -13.195 1 95.5 92 PRO A O 1
ATOM 761 N N . GLY A 1 93 ? -12.391 -13.5 -11.492 1 95.81 93 GLY A N 1
ATOM 762 C CA . GLY A 1 93 ? -11.234 -12.828 -12.047 1 95.81 93 GLY A CA 1
ATOM 763 C C . GLY A 1 93 ? -10.719 -11.695 -11.172 1 95.81 93 GLY A C 1
ATOM 764 O O . GLY A 1 93 ? -11.188 -11.516 -10.047 1 95.81 93 GLY A O 1
ATOM 765 N N . GLY A 1 94 ? -9.703 -11.078 -11.719 1 95.81 94 GLY A N 1
ATOM 766 C CA . GLY A 1 94 ? -9.172 -10 -10.898 1 95.81 94 GLY A CA 1
ATOM 767 C C . GLY A 1 94 ? -8.438 -10.484 -9.664 1 95.81 94 GLY A C 1
ATOM 768 O O . GLY A 1 94 ? -8.781 -10.102 -8.547 1 95.81 94 GLY A O 1
ATOM 769 N N . TYR A 1 95 ? -7.492 -11.273 -9.938 1 98.31 95 TYR A N 1
ATOM 770 C CA . TYR A 1 95 ? -6.777 -11.93 -8.852 1 98.31 95 TYR A CA 1
ATOM 771 C C . TYR A 1 95 ? -5.652 -11.047 -8.32 1 98.31 95 TYR A C 1
ATOM 773 O O . TYR A 1 95 ? -5.105 -11.305 -7.25 1 98.31 95 TYR A O 1
ATOM 781 N N . THR A 1 96 ? -5.316 -10.047 -9.094 1 98.56 96 THR A N 1
ATOM 782 C CA . THR A 1 96 ? -4.211 -9.148 -8.766 1 98.56 96 THR A CA 1
ATOM 783 C C . THR A 1 96 ? -4.688 -7.695 -8.727 1 98.56 96 THR A C 1
ATOM 785 O O . THR A 1 96 ? -5.785 -7.387 -9.195 1 98.56 96 THR A O 1
ATOM 788 N N . ARG A 1 97 ? -3.916 -6.934 -8.07 1 98.19 97 ARG A N 1
ATOM 789 C CA . ARG A 1 97 ? -4.113 -5.488 -8.055 1 98.19 97 ARG A CA 1
ATOM 790 C C . ARG A 1 97 ? -2.793 -4.754 -8.266 1 98.19 97 ARG A C 1
ATOM 792 O O . ARG A 1 97 ? -1.768 -5.133 -7.699 1 98.19 97 ARG A O 1
ATOM 799 N N . VAL A 1 98 ? -2.871 -3.766 -9.117 1 98.12 98 VAL A N 1
ATOM 800 C CA . VAL A 1 98 ? -1.705 -2.918 -9.352 1 98.12 98 VAL A CA 1
ATOM 801 C C . VAL A 1 98 ? -1.954 -1.527 -8.773 1 98.12 98 VAL A C 1
ATOM 803 O O . VAL A 1 98 ? -2.959 -0.886 -9.086 1 98.12 98 VAL A O 1
ATOM 806 N N . LEU A 1 99 ? -1.132 -1.114 -7.887 1 98.56 99 LEU A N 1
ATOM 807 C CA . LEU A 1 99 ? -1.137 0.244 -7.352 1 98.56 99 LEU A CA 1
ATOM 808 C C . LEU A 1 99 ? -0.062 1.095 -8.023 1 98.56 99 LEU A C 1
ATOM 810 O O . LEU A 1 99 ? 1.132 0.88 -7.801 1 98.56 99 LEU A O 1
ATOM 814 N N . ARG A 1 100 ? -0.516 2.029 -8.758 1 98.19 100 ARG A N 1
ATOM 815 C CA . ARG A 1 100 ? 0.398 2.865 -9.523 1 98.19 100 ARG A CA 1
ATOM 816 C C . ARG A 1 100 ? 0.898 4.043 -8.695 1 98.19 100 ARG A C 1
ATOM 818 O O . ARG A 1 100 ? 0.125 4.668 -7.965 1 98.19 100 ARG A O 1
ATOM 825 N N . ILE A 1 101 ? 2.176 4.289 -8.812 1 97.25 101 ILE A N 1
ATOM 826 C CA . ILE A 1 101 ? 2.812 5.406 -8.125 1 97.25 101 ILE A CA 1
ATOM 827 C C . ILE A 1 101 ? 3.477 6.332 -9.141 1 97.25 101 ILE A C 1
ATOM 829 O O . ILE A 1 101 ? 4.43 5.938 -9.82 1 97.25 101 ILE A O 1
ATOM 833 N N . GLU A 1 102 ? 3.008 7.527 -9.227 1 94.62 102 GLU A N 1
ATOM 834 C CA . GLU A 1 102 ? 3.609 8.492 -10.148 1 94.62 102 GLU A CA 1
ATOM 835 C C . GLU A 1 102 ? 4.977 8.945 -9.648 1 94.62 102 GLU A C 1
ATOM 837 O O . GLU A 1 102 ? 5.188 9.094 -8.445 1 94.62 102 GLU A O 1
ATOM 842 N N . PRO A 1 103 ? 5.82 9.219 -10.562 1 91.56 103 PRO A N 1
ATOM 843 C CA . PRO A 1 103 ? 7.16 9.648 -10.156 1 91.56 103 PRO A CA 1
ATOM 844 C C . PRO A 1 103 ? 7.18 11.062 -9.578 1 91.56 103 PRO A C 1
ATOM 846 O O . PRO A 1 103 ? 6.289 11.867 -9.875 1 91.56 103 PRO A O 1
ATOM 849 N N . GLU A 1 104 ? 8.102 11.297 -8.742 1 81.75 104 GLU A N 1
ATOM 850 C CA . GLU A 1 104 ? 8.312 12.641 -8.203 1 81.75 104 GLU A CA 1
ATOM 851 C C . GLU A 1 104 ? 8.797 13.602 -9.281 1 81.75 104 GLU A C 1
ATOM 853 O O . GLU A 1 104 ? 8.352 14.742 -9.352 1 81.75 104 GLU A O 1
ATOM 858 N N . LYS A 1 105 ? 9.75 13.016 -10.039 1 84.44 105 LYS A N 1
ATOM 859 C CA . LYS A 1 105 ? 10.297 13.797 -11.141 1 84.44 105 LYS A CA 1
ATOM 860 C C . LYS A 1 105 ? 9.695 13.359 -12.477 1 84.44 105 LYS A C 1
ATOM 862 O O . LYS A 1 105 ? 9.469 12.164 -12.695 1 84.44 105 LYS A O 1
ATOM 867 N N . GLU A 1 106 ? 9.602 14.258 -13.344 1 83.94 106 GLU A N 1
ATOM 868 C CA . GLU A 1 106 ? 8.922 14.023 -14.617 1 83.94 106 GLU A CA 1
ATOM 869 C C . GLU A 1 106 ? 9.719 13.062 -15.492 1 83.94 106 GLU A C 1
ATOM 871 O O . GLU A 1 106 ? 9.141 12.336 -16.312 1 83.94 106 GLU A O 1
ATOM 876 N N . ASP A 1 107 ? 10.969 13.023 -15.312 1 88.31 107 ASP A N 1
ATOM 877 C CA . ASP A 1 107 ? 11.812 12.219 -16.188 1 88.31 107 ASP A CA 1
ATOM 878 C C . ASP A 1 107 ? 11.93 10.789 -15.68 1 88.31 107 ASP A C 1
ATOM 880 O O . ASP A 1 107 ? 12.602 9.953 -16.297 1 88.31 107 ASP A O 1
ATOM 884 N N . GLN A 1 108 ? 11.297 10.516 -14.656 1 89.06 108 GLN A N 1
ATOM 885 C CA . GLN A 1 108 ? 11.336 9.164 -14.102 1 89.06 108 GLN A CA 1
ATOM 886 C C . GLN A 1 108 ? 10.086 8.375 -14.477 1 89.06 108 GLN A C 1
ATOM 888 O O . GLN A 1 108 ? 9.016 8.953 -14.648 1 89.06 108 GLN A O 1
ATOM 893 N N . ALA A 1 109 ? 10.289 7.141 -14.672 1 92.19 109 ALA A N 1
ATOM 894 C CA . ALA A 1 109 ? 9.156 6.273 -14.984 1 92.19 109 ALA A CA 1
ATOM 895 C C . ALA A 1 109 ? 8.32 6.004 -13.734 1 92.19 109 ALA A C 1
ATOM 897 O O . ALA A 1 109 ? 8.844 5.965 -12.625 1 92.19 109 ALA A O 1
ATOM 898 N N . PRO A 1 110 ? 7.012 5.785 -13.984 1 96.44 110 PRO A N 1
ATOM 899 C CA . PRO A 1 110 ? 6.18 5.414 -12.836 1 96.44 110 PRO A CA 1
ATOM 900 C C . PRO A 1 110 ? 6.516 4.027 -12.289 1 96.44 110 PRO A C 1
ATOM 902 O O . PRO A 1 110 ? 6.949 3.15 -13.039 1 96.44 110 PRO A O 1
ATOM 905 N N . SER A 1 111 ? 6.359 3.877 -11.031 1 97.25 111 SER A N 1
ATOM 906 C CA . SER A 1 111 ? 6.512 2.584 -10.375 1 97.25 111 SER A CA 1
ATOM 907 C C . SER A 1 111 ? 5.164 2.016 -9.953 1 97.25 111 SER A C 1
ATOM 909 O O . SER A 1 111 ? 4.121 2.627 -10.195 1 97.25 111 SER A O 1
ATOM 911 N N . ALA A 1 112 ? 5.219 0.77 -9.453 1 98.38 112 ALA A N 1
ATOM 912 C CA . ALA A 1 112 ? 3.961 0.146 -9.047 1 98.38 112 ALA A CA 1
ATOM 913 C C . ALA A 1 112 ? 4.207 -0.968 -8.031 1 98.38 112 ALA A C 1
ATOM 915 O O . ALA A 1 112 ? 5.305 -1.528 -7.969 1 98.38 112 ALA A O 1
ATOM 916 N N . ILE A 1 113 ? 3.18 -1.169 -7.223 1 98.5 113 ILE A N 1
ATOM 917 C CA . ILE A 1 113 ? 3.074 -2.371 -6.402 1 98.5 113 ILE A CA 1
ATOM 918 C C . ILE A 1 113 ? 2.064 -3.332 -7.023 1 98.5 113 ILE A C 1
ATOM 920 O O . ILE A 1 113 ? 0.947 -2.936 -7.363 1 98.5 113 ILE A O 1
ATOM 924 N N . LEU A 1 114 ? 2.492 -4.488 -7.289 1 98.75 114 LEU A N 1
ATOM 925 C CA . LEU A 1 114 ? 1.63 -5.566 -7.758 1 98.75 114 LEU A CA 1
ATOM 926 C C . LEU A 1 114 ? 1.387 -6.59 -6.652 1 98.75 114 LEU A C 1
ATOM 928 O O . LEU A 1 114 ? 2.338 -7.109 -6.062 1 98.75 114 LEU A O 1
ATOM 932 N N . GLU A 1 115 ? 0.127 -6.824 -6.363 1 98.81 115 GLU A N 1
ATOM 933 C CA . GLU A 1 115 ? -0.172 -7.73 -5.258 1 98.81 115 GLU A CA 1
ATOM 934 C C . GLU A 1 115 ? -1.281 -8.711 -5.629 1 98.81 115 GLU A C 1
ATOM 936 O O . GLU A 1 115 ? -2.117 -8.414 -6.488 1 98.81 115 GLU A O 1
ATOM 941 N N . LEU A 1 116 ? -1.262 -9.969 -5.027 1 98.69 116 LEU A N 1
ATOM 942 C CA . LEU A 1 116 ? -2.408 -10.867 -5.059 1 98.69 116 LEU A CA 1
ATOM 943 C C . LEU A 1 116 ? -3.492 -10.398 -4.094 1 98.69 116 LEU A C 1
ATOM 945 O O . LEU A 1 116 ? -3.221 -10.156 -2.916 1 98.69 116 LEU A O 1
ATOM 949 N N . VAL A 1 117 ? -4.711 -10.258 -4.578 1 98.12 117 VAL A N 1
ATOM 950 C CA . VAL A 1 117 ? -5.797 -9.797 -3.719 1 98.12 117 VAL A CA 1
ATOM 951 C C . VAL A 1 117 ? -6.289 -10.953 -2.848 1 98.12 117 VAL A C 1
ATOM 953 O O . VAL A 1 117 ? -5.898 -12.102 -3.049 1 98.12 117 VAL A O 1
ATOM 956 N N . ASP A 1 118 ? -7.012 -10.648 -1.794 1 98.06 118 ASP A N 1
ATOM 957 C CA . ASP A 1 118 ? -7.629 -11.617 -0.897 1 98.06 118 ASP A CA 1
ATOM 958 C C . ASP A 1 118 ? -6.574 -12.461 -0.182 1 98.06 118 ASP A C 1
ATOM 960 O O . ASP A 1 118 ? -6.855 -13.57 0.264 1 98.06 118 ASP A O 1
ATOM 964 N N . GLY A 1 119 ? -5.348 -12.031 -0.245 1 96.81 119 GLY A N 1
ATOM 965 C CA . GLY A 1 119 ? -4.258 -12.695 0.444 1 96.81 119 GLY A CA 1
ATOM 966 C C . GLY A 1 119 ? -3.656 -11.867 1.561 1 96.81 119 GLY A C 1
ATOM 967 O O . GLY A 1 119 ? -4.211 -10.828 1.937 1 96.81 119 GLY A O 1
ATOM 968 N N . PRO A 1 120 ? -2.525 -12.312 2.064 1 95.5 120 PRO A N 1
ATOM 969 C CA . PRO A 1 120 ? -1.953 -11.672 3.252 1 95.5 120 PRO A CA 1
ATOM 970 C C . PRO A 1 120 ? -1.378 -10.289 2.959 1 95.5 120 PRO A C 1
ATOM 972 O O . PRO A 1 120 ? -1.146 -9.508 3.883 1 95.5 120 PRO A O 1
ATOM 975 N N . ARG A 1 121 ? -1.159 -9.953 1.726 1 96.88 121 ARG A N 1
ATOM 976 C CA . ARG A 1 121 ? -0.514 -8.695 1.379 1 96.88 121 ARG A CA 1
ATOM 977 C C . ARG A 1 121 ? -1.509 -7.723 0.752 1 96.88 121 ARG A C 1
ATOM 979 O O . ARG A 1 121 ? -1.113 -6.723 0.151 1 96.88 121 ARG A O 1
ATOM 986 N N . ASP A 1 122 ? -2.74 -8.047 0.867 1 97.69 122 ASP A N 1
ATOM 987 C CA . ASP A 1 122 ? -3.801 -7.23 0.294 1 97.69 122 ASP A CA 1
ATOM 988 C C . ASP A 1 122 ? -3.896 -5.879 1.006 1 97.69 122 ASP A C 1
ATOM 990 O O . ASP A 1 122 ? -4.469 -5.785 2.094 1 97.69 122 ASP A O 1
ATOM 994 N N . MET A 1 123 ? -3.443 -4.828 0.35 1 97.06 123 MET A N 1
ATOM 995 C CA . MET A 1 123 ? -3.316 -3.512 0.968 1 97.06 123 MET A CA 1
ATOM 996 C C . MET A 1 123 ? -4.688 -2.883 1.201 1 97.06 123 MET A C 1
ATOM 998 O O . MET A 1 123 ? -4.891 -2.184 2.193 1 97.06 123 MET A O 1
ATOM 1002 N N . ARG A 1 124 ? -5.598 -3.09 0.308 1 96.5 124 ARG A N 1
ATOM 1003 C CA . ARG A 1 124 ? -6.938 -2.539 0.489 1 96.5 124 ARG A CA 1
ATOM 1004 C C . ARG A 1 124 ? -7.629 -3.168 1.693 1 96.5 124 ARG A C 1
ATOM 1006 O O . ARG A 1 124 ? -8.375 -2.494 2.41 1 96.5 124 ARG A O 1
ATOM 1013 N N . PHE A 1 125 ? -7.426 -4.441 1.828 1 98.12 125 PHE A N 1
ATOM 1014 C CA . PHE A 1 125 ? -7.961 -5.133 2.994 1 98.12 125 PHE A CA 1
ATOM 1015 C C . PHE A 1 125 ? -7.395 -4.547 4.281 1 98.12 125 PHE A C 1
ATOM 1017 O O . PHE A 1 125 ? -8.141 -4.234 5.211 1 98.12 125 PHE A O 1
ATOM 1024 N N . ALA A 1 126 ? -6.07 -4.367 4.316 1 97.06 126 ALA A N 1
ATOM 1025 C CA . ALA A 1 126 ? -5.395 -3.826 5.492 1 97.06 126 ALA A CA 1
ATOM 1026 C C . ALA A 1 126 ? -5.875 -2.41 5.797 1 97.06 126 ALA A C 1
ATOM 1028 O O . ALA A 1 126 ? -6.137 -2.074 6.957 1 97.06 126 ALA A O 1
ATOM 1029 N N . MET A 1 127 ? -6.031 -1.608 4.793 1 97 127 MET A N 1
ATOM 1030 C CA . MET A 1 127 ? -6.465 -0.224 4.965 1 97 127 MET A CA 1
ATOM 1031 C C . MET A 1 127 ? -7.906 -0.159 5.457 1 97 127 MET A C 1
ATOM 1033 O O . MET A 1 127 ? -8.242 0.68 6.293 1 97 127 MET A O 1
ATOM 1037 N N . THR A 1 128 ? -8.727 -1.031 4.914 1 97.62 128 THR A N 1
ATOM 1038 C CA . THR A 1 128 ? -10.125 -1.076 5.348 1 97.62 128 THR A CA 1
ATOM 1039 C C . THR A 1 128 ? -10.219 -1.493 6.812 1 97.62 128 THR A C 1
ATOM 1041 O O . THR A 1 128 ? -10.961 -0.884 7.586 1 97.62 128 THR A O 1
ATOM 1044 N N . ALA A 1 129 ? -9.453 -2.467 7.125 1 98.06 129 ALA A N 1
ATOM 1045 C CA . ALA A 1 129 ? -9.438 -2.924 8.516 1 98.06 129 ALA A CA 1
ATOM 1046 C C . ALA A 1 129 ? -8.992 -1.808 9.453 1 98.06 129 ALA A C 1
ATOM 1048 O O . ALA A 1 129 ? -9.57 -1.62 10.523 1 98.06 129 ALA A O 1
ATOM 1049 N N . ARG A 1 130 ? -8.039 -1.143 9.078 1 96.25 130 ARG A N 1
ATOM 1050 C CA . ARG A 1 130 ? -7.516 -0.052 9.898 1 96.25 130 ARG A CA 1
ATOM 1051 C C . ARG A 1 130 ? -8.555 1.052 10.062 1 96.25 130 ARG A C 1
ATOM 1053 O O . ARG A 1 130 ? -8.672 1.638 11.141 1 96.25 130 ARG A O 1
ATOM 1060 N N . THR A 1 131 ? -9.203 1.414 8.992 1 96.19 131 THR A N 1
ATOM 1061 C CA . THR A 1 131 ? -10.242 2.436 9.047 1 96.19 131 THR A CA 1
ATOM 1062 C C . THR A 1 131 ? -11.359 2.021 10 1 96.19 131 THR A C 1
ATOM 1064 O O . THR A 1 131 ? -11.812 2.824 10.82 1 96.19 131 THR A O 1
ATOM 1067 N N . LEU A 1 132 ? -11.711 0.767 9.945 1 96.56 132 LEU A N 1
ATOM 1068 C CA . LEU A 1 132 ? -12.766 0.264 10.812 1 96.56 132 LEU A CA 1
ATOM 1069 C C . LEU A 1 132 ? -12.32 0.256 12.273 1 96.56 132 LEU A C 1
ATOM 1071 O O . LEU A 1 132 ? -13.094 0.601 13.164 1 96.56 132 LEU A O 1
ATOM 1075 N N . ALA A 1 133 ? -11.102 -0.147 12.492 1 96.12 133 ALA A N 1
ATOM 1076 C CA . ALA A 1 133 ? -10.555 -0.162 13.844 1 96.12 133 ALA A CA 1
ATOM 1077 C C . ALA A 1 133 ? -10.555 1.237 14.453 1 96.12 133 ALA A C 1
ATOM 1079 O O . ALA A 1 133 ? -10.914 1.415 15.617 1 96.12 133 ALA A O 1
ATOM 1080 N N . ARG A 1 134 ? -10.195 2.148 13.68 1 91.62 134 ARG A N 1
ATOM 1081 C CA . ARG A 1 134 ? -10.156 3.537 14.125 1 91.62 134 ARG A CA 1
ATOM 1082 C C . ARG A 1 134 ? -11.555 4.047 14.461 1 91.62 134 ARG A C 1
ATOM 1084 O O . ARG A 1 134 ? -11.75 4.688 15.5 1 91.62 134 ARG A O 1
ATOM 1091 N N . LYS A 1 135 ? -12.414 3.801 13.602 1 92.44 135 LYS A N 1
ATOM 1092 C CA . LYS A 1 135 ? -13.789 4.242 13.812 1 92.44 135 LYS A CA 1
ATOM 1093 C C . LYS A 1 135 ? -14.359 3.662 15.102 1 92.44 135 LYS A C 1
ATOM 1095 O O . LYS A 1 135 ? -15.016 4.371 15.875 1 92.44 135 LYS A O 1
ATOM 1100 N N . ARG A 1 136 ? -14.062 2.539 15.344 1 92.25 136 ARG A N 1
ATOM 1101 C CA . ARG A 1 136 ? -14.562 1.874 16.547 1 92.25 136 ARG A CA 1
ATOM 1102 C C . ARG A 1 136 ? -13.953 2.48 17.797 1 92.25 136 ARG A C 1
ATOM 1104 O O . ARG A 1 136 ? -14.648 2.686 18.797 1 92.25 136 ARG A O 1
ATOM 1111 N N . THR A 1 137 ? -12.734 2.67 17.672 1 89.81 137 THR A N 1
ATOM 1112 C CA . THR A 1 137 ? -12.023 3.266 18.812 1 89.81 137 THR A CA 1
ATOM 1113 C C . THR A 1 137 ? -12.586 4.652 19.125 1 89.81 137 THR A C 1
ATOM 1115 O O . THR A 1 137 ? -12.609 5.07 20.281 1 89.81 137 THR A O 1
ATOM 1118 N N . GLU A 1 138 ? -13.094 5.324 18.094 1 88.25 138 GLU A N 1
ATOM 1119 C CA . GLU A 1 138 ? -13.641 6.668 18.25 1 88.25 138 GLU A CA 1
ATOM 1120 C C . GLU A 1 138 ? 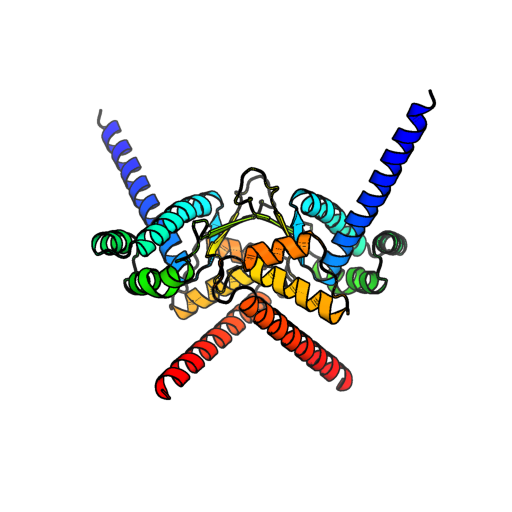-15.125 6.625 18.594 1 88.25 138 GLU A C 1
ATOM 1122 O O . GLU A 1 138 ? -15.766 7.672 18.719 1 88.25 138 GLU A O 1
ATOM 1127 N N . GLY A 1 139 ? -15.625 5.484 18.688 1 87.81 139 GLY A N 1
ATOM 1128 C CA . GLY A 1 139 ? -17.031 5.328 19.031 1 87.81 139 GLY A CA 1
ATOM 1129 C C . GLY A 1 139 ? -17.969 5.629 17.891 1 87.81 139 GLY A C 1
ATOM 1130 O O . GLY A 1 139 ? -19.125 5.973 18.094 1 87.81 139 GLY A O 1
ATOM 1131 N N . ASP A 1 140 ? -17.422 5.691 16.766 1 83.25 140 ASP A N 1
ATOM 1132 C CA . ASP A 1 140 ? -18.203 5.93 15.555 1 83.25 140 ASP A CA 1
ATOM 1133 C C . ASP A 1 140 ? -18.484 4.625 14.812 1 83.25 140 ASP A C 1
ATOM 1135 O O . ASP A 1 140 ? -17.625 4.152 14.055 1 83.25 140 ASP A O 1
ATOM 1139 N N . ASP A 1 141 ? -19.641 4.203 14.961 1 77.06 141 ASP A N 1
ATOM 1140 C CA . ASP A 1 141 ? -19.969 2.926 14.328 1 77.06 141 ASP A CA 1
ATOM 1141 C C . ASP A 1 141 ? -20.641 3.135 12.977 1 77.06 141 ASP A C 1
ATOM 1143 O O . ASP A 1 141 ? -21.047 2.172 12.328 1 77.06 141 ASP A O 1
ATOM 1147 N N . SER A 1 142 ? -20.734 4.383 12.602 1 81.44 142 SER A N 1
ATOM 1148 C CA . SER A 1 142 ? -21.375 4.652 11.312 1 81.44 142 SER A CA 1
ATOM 1149 C C . SER A 1 142 ? -20.438 4.352 10.156 1 81.44 142 SER A C 1
ATOM 1151 O O . SER A 1 142 ? -19.219 4.484 10.289 1 81.44 142 SER A O 1
ATOM 1153 N N . MET A 1 143 ? -20.969 3.686 9.148 1 82.69 143 MET A N 1
ATOM 1154 C CA . MET A 1 143 ? -20.219 3.432 7.922 1 82.69 143 MET A CA 1
ATOM 1155 C C . MET A 1 143 ? -20.75 4.27 6.766 1 82.69 143 MET A C 1
ATOM 1157 O O . MET A 1 143 ? -21.875 4.047 6.305 1 82.69 143 MET A O 1
ATOM 1161 N N . ASN A 1 144 ? -19.969 5.176 6.43 1 88 144 ASN A N 1
ATOM 1162 C CA . ASN A 1 144 ? -20.375 5.914 5.242 1 88 144 ASN A CA 1
ATOM 1163 C C . ASN A 1 144 ? -20.312 5.039 3.99 1 88 144 ASN A C 1
ATOM 1165 O O . ASN A 1 144 ? -19.938 3.873 4.062 1 88 144 ASN A O 1
ATOM 1169 N N . GLU A 1 145 ? -20.766 5.598 2.922 1 91.31 145 GLU A N 1
ATOM 1170 C CA . GLU A 1 145 ? -20.906 4.824 1.69 1 91.31 145 GLU A CA 1
ATOM 1171 C C . GLU A 1 145 ? -19.562 4.305 1.208 1 91.31 145 GLU A C 1
ATOM 1173 O O . GLU A 1 145 ? -19.453 3.148 0.794 1 91.31 145 GLU A O 1
ATOM 1178 N N . LEU A 1 146 ? -18.609 5.102 1.274 1 91.12 146 LEU A N 1
ATOM 1179 C CA . LEU A 1 146 ? -17.281 4.703 0.805 1 91.12 146 LEU A CA 1
ATOM 1180 C C . LEU A 1 146 ? -16.734 3.557 1.647 1 91.12 146 LEU A C 1
ATOM 1182 O O . LEU A 1 146 ? -16.203 2.588 1.108 1 91.12 146 LEU A O 1
ATOM 1186 N N . THR A 1 147 ? -16.875 3.662 2.922 1 93.94 147 THR A N 1
ATOM 1187 C CA . THR A 1 147 ? -16.406 2.607 3.812 1 93.94 147 THR A CA 1
ATOM 1188 C C . THR A 1 147 ? -17.156 1.304 3.549 1 93.94 147 THR A C 1
ATOM 1190 O O . THR A 1 147 ? -16.562 0.23 3.512 1 93.94 147 THR A O 1
ATOM 1193 N N . ALA A 1 148 ? -18.438 1.408 3.355 1 95.31 148 ALA A N 1
ATOM 1194 C CA . ALA A 1 148 ? -19.25 0.235 3.051 1 95.31 148 ALA A CA 1
ATOM 1195 C C . ALA A 1 148 ? -18.797 -0.426 1.752 1 95.31 148 ALA A C 1
ATOM 1197 O O . ALA A 1 148 ? -18.703 -1.653 1.672 1 95.31 148 ALA A O 1
ATOM 1198 N N . LEU A 1 149 ? -18.578 0.389 0.802 1 93.44 149 LEU A N 1
ATOM 1199 C CA . LEU A 1 149 ? -18.125 -0.119 -0.486 1 93.44 149 LEU A CA 1
ATOM 1200 C C . LEU A 1 149 ? -16.766 -0.802 -0.348 1 93.44 149 LEU A C 1
ATOM 1202 O O . LEU A 1 149 ? -16.531 -1.849 -0.956 1 93.44 149 LEU A O 1
ATOM 1206 N N . ASN A 1 150 ? -15.883 -0.217 0.417 1 94.88 150 ASN A N 1
ATOM 1207 C CA . ASN A 1 150 ? -14.562 -0.806 0.643 1 94.88 150 ASN A CA 1
ATOM 1208 C C . ASN A 1 150 ? -14.672 -2.158 1.344 1 94.88 150 ASN A C 1
ATOM 1210 O O . ASN A 1 150 ? -13.961 -3.102 0.989 1 94.88 150 ASN A O 1
ATOM 1214 N N . VAL A 1 151 ? -15.523 -2.227 2.279 1 97.31 151 VAL A N 1
ATOM 1215 C CA . VAL A 1 151 ? -15.734 -3.475 3.004 1 97.31 151 VAL A CA 1
ATOM 1216 C C . VAL A 1 151 ? -16.203 -4.559 2.035 1 97.31 151 VAL A C 1
ATOM 1218 O O . VAL A 1 151 ? -15.672 -5.672 2.039 1 97.31 151 VAL A O 1
ATOM 1221 N N . LEU A 1 152 ? -17.141 -4.195 1.249 1 96.06 152 LEU A N 1
ATOM 1222 C CA . LEU A 1 152 ? -17.672 -5.152 0.285 1 96.06 152 LEU A CA 1
ATOM 1223 C C . LEU A 1 152 ? -16.594 -5.625 -0.67 1 96.06 152 LEU A C 1
ATOM 1225 O O . LEU A 1 152 ? -16.453 -6.824 -0.927 1 96.06 152 LEU A O 1
ATOM 1229 N N . LYS A 1 153 ? -15.812 -4.781 -1.135 1 94.75 153 LYS A N 1
ATOM 1230 C CA . LYS A 1 153 ? -14.805 -5.074 -2.152 1 94.75 153 LYS A CA 1
ATOM 1231 C C . LYS A 1 153 ? -13.727 -6.008 -1.609 1 94.75 153 LYS A C 1
ATOM 1233 O O . LYS A 1 153 ? -13.195 -6.844 -2.342 1 94.75 153 LYS A O 1
ATOM 1238 N N . VAL A 1 154 ? -13.438 -5.922 -0.294 1 97.44 154 VAL A N 1
ATOM 1239 C CA . VAL A 1 154 ? -12.305 -6.691 0.219 1 97.44 154 VAL A CA 1
ATOM 1240 C C . VAL A 1 154 ? -12.805 -7.988 0.848 1 97.44 154 VAL A C 1
ATOM 1242 O O . VAL A 1 154 ? -12.008 -8.828 1.267 1 97.44 154 VAL A O 1
ATOM 1245 N N . THR A 1 155 ? -14.156 -8.18 0.866 1 98.12 155 THR A N 1
ATOM 1246 C CA . THR A 1 155 ? -14.648 -9.359 1.574 1 98.12 155 THR A CA 1
ATOM 1247 C C . THR A 1 155 ? -15.438 -10.266 0.635 1 98.12 155 THR A C 1
ATOM 1249 O O . THR A 1 155 ? -15.562 -11.461 0.882 1 98.12 155 THR A O 1
ATOM 1252 N N . ARG A 1 156 ? -15.977 -9.805 -0.423 1 96.62 156 ARG A N 1
ATOM 1253 C CA . ARG A 1 156 ? -16.984 -10.5 -1.209 1 96.62 156 ARG A CA 1
ATOM 1254 C C . ARG A 1 156 ? -16.438 -11.812 -1.771 1 96.62 156 ARG A C 1
ATOM 1256 O O . ARG A 1 156 ? -17.172 -12.797 -1.891 1 96.62 156 ARG A O 1
ATOM 1263 N N . PHE A 1 157 ? -15.18 -11.938 -2.088 1 97.31 157 PHE A N 1
ATOM 1264 C CA . PHE A 1 157 ? -14.625 -13.164 -2.66 1 97.31 157 PHE A CA 1
ATOM 1265 C C . PHE A 1 157 ? -13.602 -13.781 -1.721 1 97.31 157 PHE A C 1
ATOM 1267 O O . PHE A 1 157 ? -13.094 -14.875 -1.983 1 97.31 157 PHE A O 1
ATOM 1274 N N . ARG A 1 158 ? -13.258 -13.062 -0.648 1 97.5 158 ARG A N 1
ATOM 1275 C CA . ARG A 1 158 ? -12.242 -13.516 0.288 1 97.5 158 ARG A CA 1
ATOM 1276 C C . ARG A 1 158 ? -12.719 -14.727 1.08 1 97.5 158 ARG A C 1
ATOM 1278 O O . ARG A 1 158 ? -13.852 -14.742 1.571 1 97.5 158 ARG A O 1
ATOM 1285 N N . PRO A 1 159 ? -11.812 -15.75 1.188 1 94.88 159 PRO A N 1
ATOM 1286 C CA . PRO A 1 159 ? -12.172 -16.812 2.129 1 94.88 159 PRO A CA 1
ATOM 1287 C C . PRO A 1 159 ? -12.492 -16.281 3.525 1 94.88 159 PRO A C 1
ATOM 1289 O O . PRO A 1 159 ? -11.727 -15.492 4.078 1 94.88 159 PRO A O 1
ATOM 1292 N N . ASP A 1 160 ? -13.555 -16.625 4.172 1 94.44 160 ASP A N 1
ATOM 1293 C CA . ASP A 1 160 ? -14.055 -16.188 5.469 1 94.44 160 ASP A CA 1
ATOM 1294 C C . ASP A 1 160 ? -14.531 -14.734 5.41 1 94.44 160 ASP A C 1
ATOM 1296 O O . ASP A 1 160 ? -14.891 -14.156 6.434 1 94.44 160 ASP A O 1
ATOM 1300 N N . GLY A 1 161 ? -14.383 -14.109 4.371 1 95.44 161 GLY A N 1
ATOM 1301 C CA . GLY A 1 161 ? -14.93 -12.805 4.043 1 95.44 161 GLY A CA 1
ATOM 1302 C C . GLY A 1 161 ? -14.953 -11.852 5.223 1 95.44 161 GLY A C 1
ATOM 1303 O O . GLY A 1 161 ? -13.906 -11.5 5.766 1 95.44 161 GLY A O 1
ATOM 1304 N N . LYS A 1 162 ? -16.188 -11.586 5.656 1 96.94 162 LYS A N 1
ATOM 1305 C CA . LYS A 1 162 ? -16.422 -10.602 6.711 1 96.94 162 LYS A CA 1
ATOM 1306 C C . LYS A 1 162 ? -15.797 -11.055 8.031 1 96.94 162 LYS A C 1
ATOM 1308 O O . LYS A 1 162 ? -15.328 -10.234 8.812 1 96.94 162 LYS A O 1
ATOM 1313 N N . LYS A 1 163 ? -15.781 -12.32 8.242 1 98.19 163 LYS A N 1
ATOM 1314 C CA . LYS A 1 163 ? -15.172 -12.852 9.453 1 98.19 163 LYS A CA 1
ATOM 1315 C C . LYS A 1 163 ? -13.672 -12.586 9.477 1 98.19 163 LYS A C 1
ATOM 1317 O O . LYS A 1 163 ? -13.109 -12.234 10.516 1 98.19 163 LYS A O 1
ATOM 1322 N N . ALA A 1 164 ? -13.109 -12.781 8.328 1 98.12 164 ALA A N 1
ATOM 1323 C CA . ALA A 1 164 ? -11.68 -12.5 8.219 1 98.12 164 ALA A CA 1
ATOM 1324 C C . ALA A 1 164 ? -11.383 -11.031 8.492 1 98.12 164 ALA A C 1
ATOM 1326 O O . ALA A 1 164 ? -10.398 -10.703 9.164 1 98.12 164 ALA A O 1
ATOM 1327 N N . LEU A 1 165 ? -12.219 -10.156 7.996 1 98.31 165 LEU A N 1
ATOM 1328 C CA . LEU A 1 165 ? -12.039 -8.727 8.195 1 98.31 165 LEU A CA 1
ATOM 1329 C C . LEU A 1 165 ? -12.195 -8.359 9.664 1 98.31 165 LEU A C 1
ATOM 1331 O O . LEU A 1 165 ? -11.406 -7.578 10.203 1 98.31 165 LEU A O 1
ATOM 1335 N N . GLU A 1 166 ? -13.188 -8.938 10.281 1 98 166 GLU A N 1
ATOM 1336 C CA . GLU A 1 166 ? -13.422 -8.68 11.703 1 98 166 GLU A CA 1
ATOM 1337 C C . GLU A 1 166 ? -12.234 -9.109 12.547 1 98 166 GLU A C 1
ATOM 1339 O O . GLU A 1 166 ? -11.844 -8.406 13.492 1 98 166 GLU A O 1
ATOM 1344 N N . ARG A 1 167 ? -11.672 -10.195 12.203 1 98 167 ARG A N 1
ATOM 1345 C CA . ARG A 1 167 ? -10.5 -10.68 12.922 1 98 167 ARG A CA 1
ATOM 1346 C C . ARG A 1 167 ? -9.336 -9.711 12.789 1 98 167 ARG A C 1
ATOM 1348 O O . ARG A 1 167 ? -8.617 -9.453 13.758 1 98 167 ARG A O 1
ATOM 1355 N N . GLU A 1 168 ? -9.203 -9.234 11.602 1 97.81 168 GLU A N 1
ATOM 1356 C CA . GLU A 1 168 ? -8.117 -8.289 11.359 1 97.81 168 GLU A CA 1
ATOM 1357 C C . GLU A 1 168 ? -8.352 -6.977 12.109 1 97.81 168 GLU A C 1
ATOM 1359 O O . GLU A 1 168 ? -7.414 -6.387 12.641 1 97.81 168 GLU A O 1
ATOM 1364 N N . VAL A 1 169 ? -9.531 -6.492 12.141 1 97.81 169 VAL A N 1
ATOM 1365 C CA . VAL A 1 169 ? -9.883 -5.273 12.859 1 97.81 169 VAL A CA 1
ATOM 1366 C C . VAL A 1 169 ? -9.555 -5.438 14.344 1 97.81 169 VAL A C 1
ATOM 1368 O O . VAL A 1 169 ? -8.961 -4.547 14.953 1 97.81 169 VAL A O 1
ATOM 1371 N N . GLU A 1 170 ? -9.898 -6.566 14.906 1 97.5 170 GLU A N 1
ATOM 1372 C CA . GLU A 1 170 ? -9.633 -6.844 16.312 1 97.5 170 GLU A CA 1
ATOM 1373 C C . GLU A 1 170 ? -8.133 -6.895 16.594 1 97.5 170 GLU A C 1
ATOM 1375 O O . GLU A 1 170 ? -7.668 -6.402 17.625 1 97.5 170 GLU A O 1
ATOM 1380 N N . ARG A 1 171 ? -7.465 -7.527 15.711 1 96.88 171 ARG A N 1
ATOM 1381 C CA . ARG A 1 171 ? -6.016 -7.605 15.844 1 96.88 171 ARG A CA 1
ATOM 1382 C C . ARG A 1 171 ? -5.391 -6.215 15.891 1 96.88 171 ARG A C 1
ATOM 1384 O O . ARG A 1 171 ? -4.547 -5.934 16.734 1 96.88 171 ARG A O 1
ATOM 1391 N N . ILE A 1 172 ? -5.82 -5.379 15.07 1 95.62 172 ILE A N 1
ATOM 1392 C CA . ILE A 1 172 ? -5.285 -4.023 14.969 1 95.62 172 ILE A CA 1
ATOM 1393 C C . ILE A 1 172 ? -5.621 -3.24 16.234 1 95.62 172 ILE A C 1
ATOM 1395 O O . ILE A 1 172 ? -4.773 -2.516 16.766 1 95.62 172 ILE A O 1
ATOM 1399 N N . GLN A 1 173 ? -6.785 -3.412 16.672 1 95.31 173 GLN A N 1
ATOM 1400 C CA . GLN A 1 173 ? -7.199 -2.727 17.891 1 95.31 173 GLN A CA 1
ATOM 1401 C C . GLN A 1 173 ? -6.336 -3.146 19.078 1 95.31 173 GLN A C 1
ATOM 1403 O O . GLN A 1 173 ? -5.941 -2.309 19.891 1 95.31 173 GLN A O 1
ATOM 1408 N N . ARG A 1 174 ? -6.043 -4.363 19.141 1 94.31 174 ARG A N 1
ATOM 1409 C CA . ARG A 1 174 ? -5.207 -4.887 20.219 1 94.31 174 ARG A CA 1
ATOM 1410 C C . ARG A 1 174 ? -3.793 -4.316 20.141 1 94.31 174 ARG A C 1
ATOM 1412 O O . ARG A 1 174 ? -3.209 -3.941 21.156 1 94.31 174 ARG A O 1
ATOM 1419 N N . GLU A 1 175 ? -3.355 -4.328 18.969 1 91.69 175 GLU A N 1
ATOM 1420 C CA . GLU A 1 175 ? -2.018 -3.789 18.75 1 91.69 175 GLU A CA 1
ATOM 1421 C C . GLU A 1 175 ? -1.947 -2.312 19.141 1 91.69 175 GLU A C 1
ATOM 1423 O O . GLU A 1 175 ? -0.957 -1.862 19.719 1 91.69 175 GLU A O 1
ATOM 1428 N N . GLN A 1 176 ? -2.928 -1.562 18.797 1 89.12 176 GLN A N 1
ATOM 1429 C CA . GLN A 1 176 ? -2.986 -0.137 19.109 1 89.12 176 GLN A CA 1
ATOM 1430 C C . GLN A 1 176 ? -3.055 0.094 20.609 1 89.12 176 GLN A C 1
ATOM 1432 O O . GLN A 1 176 ? -2.426 1.018 21.141 1 89.12 176 GLN A O 1
ATOM 1437 N N . ARG A 1 177 ? -3.789 -0.687 21.25 1 89.69 177 ARG A N 1
ATOM 1438 C CA . ARG A 1 177 ? -3.898 -0.596 22.703 1 89.69 177 ARG A CA 1
ATOM 1439 C C . ARG A 1 177 ? -2.561 -0.894 23.359 1 89.69 177 ARG A C 1
ATOM 1441 O O . ARG A 1 177 ? -2.164 -0.206 24.312 1 89.69 177 ARG A O 1
ATOM 1448 N N . ARG A 1 178 ? -1.947 -1.863 22.891 1 89.88 178 ARG A N 1
ATOM 1449 C CA . ARG A 1 178 ? -0.651 -2.246 23.438 1 89.88 178 ARG A CA 1
ATOM 1450 C C . ARG A 1 178 ? 0.375 -1.136 23.25 1 89.88 178 ARG A C 1
ATOM 1452 O O . ARG A 1 178 ? 1.151 -0.835 24.156 1 89.88 178 ARG A O 1
ATOM 1459 N N . LYS A 1 179 ? 0.343 -0.586 22.125 1 85.75 179 LYS A N 1
ATOM 1460 C CA . LYS A 1 179 ? 1.28 0.491 21.812 1 85.75 179 LYS A CA 1
ATOM 1461 C C . LYS A 1 179 ? 1.026 1.709 22.703 1 85.75 179 LYS A C 1
ATOM 1463 O O . LYS A 1 179 ? 1.969 2.361 23.156 1 85.75 179 LYS A O 1
ATOM 1468 N N . LYS A 1 180 ? -0.174 2.02 22.938 1 85.56 180 LYS A N 1
ATOM 1469 C CA . LYS A 1 180 ? -0.536 3.135 23.812 1 85.56 180 LYS A CA 1
ATOM 1470 C C . LYS A 1 180 ? -0.079 2.883 25.234 1 85.56 180 LYS A C 1
ATOM 1472 O O . LYS A 1 180 ? 0.399 3.799 25.922 1 85.56 180 LYS A O 1
ATOM 1477 N N . GLU A 1 181 ? -0.229 1.674 25.641 1 88.94 181 GLU A N 1
ATOM 1478 C CA . GLU A 1 181 ? 0.195 1.298 26.984 1 88.94 181 GLU A CA 1
ATOM 1479 C C . GLU A 1 181 ? 1.712 1.38 27.125 1 88.94 181 GLU A C 1
ATOM 1481 O O . GLU A 1 181 ? 2.219 1.827 28.156 1 88.94 181 GLU A O 1
ATOM 1486 N N . GLU A 1 182 ? 2.396 0.91 26.125 1 86.62 182 GLU A N 1
ATOM 1487 C CA . GLU A 1 182 ? 3.855 0.963 26.141 1 86.62 182 GLU A CA 1
ATOM 1488 C C . GLU A 1 182 ? 4.355 2.404 26.141 1 86.62 182 GLU A C 1
ATOM 1490 O O . GLU A 1 182 ? 5.355 2.719 26.797 1 86.62 182 GLU A O 1
ATOM 1495 N N . GLU A 1 183 ? 3.746 3.291 25.438 1 81.12 183 GLU A N 1
ATOM 1496 C CA . GLU A 1 183 ? 4.121 4.699 25.375 1 81.12 183 GLU A CA 1
ATOM 1497 C C . GLU A 1 183 ? 3.828 5.41 26.688 1 81.12 183 GLU A C 1
ATOM 1499 O O . GLU A 1 183 ? 4.59 6.285 27.109 1 81.12 183 GLU A O 1
ATOM 1504 N N . GLU A 1 184 ? 2.705 5.133 27.234 1 82.12 184 GLU A N 1
ATOM 1505 C CA . GLU A 1 184 ? 2.352 5.711 28.516 1 82.12 184 GLU A CA 1
ATOM 1506 C C . GLU A 1 184 ? 3.271 5.199 29.625 1 82.12 184 GLU A C 1
ATOM 1508 O O . GLU A 1 184 ? 3.568 5.926 30.578 1 82.12 184 GLU A O 1
ATOM 1513 N N . GLY A 1 185 ? 3.482 3.922 29.547 1 72.81 185 GLY A N 1
ATOM 1514 C CA . GLY A 1 185 ? 4.395 3.365 30.531 1 72.81 185 GLY A CA 1
ATOM 1515 C C . GLY A 1 185 ? 5.793 3.951 30.438 1 72.81 185 GLY A C 1
ATOM 1516 O O . GLY A 1 185 ? 6.488 4.055 31.453 1 72.81 185 GLY A O 1
ATOM 1517 N N . LYS A 1 186 ? 6.281 4.332 29.422 1 68.31 186 LYS A N 1
ATOM 1518 C CA . LYS A 1 186 ? 7.594 4.953 29.297 1 68.31 186 LYS A CA 1
ATOM 1519 C C . LYS A 1 186 ? 7.578 6.391 29.812 1 68.31 186 LYS A C 1
ATOM 1521 O O . LYS A 1 186 ? 8.609 6.898 30.266 1 68.31 186 LYS A O 1
ATOM 1526 N N . GLY A 1 187 ? 6.531 7.102 29.641 1 57.41 187 GLY A N 1
ATOM 1527 C CA . GLY A 1 187 ? 6.426 8.453 30.172 1 57.41 187 GLY A CA 1
ATOM 1528 C C . GLY A 1 187 ? 6.383 8.484 31.688 1 57.41 187 GLY A C 1
ATOM 1529 O O . GLY A 1 187 ? 6.715 9.508 32.312 1 57.41 187 GLY A O 1
ATOM 1530 N N . GLU A 1 188 ? 5.816 7.477 32.406 1 56.44 188 GLU A N 1
ATOM 1531 C CA . GLU A 1 188 ? 5.777 7.461 33.844 1 56.44 188 GLU A CA 1
ATOM 1532 C C . GLU A 1 188 ? 7.145 7.125 34.438 1 56.44 188 GLU A C 1
ATOM 1534 O O . GLU A 1 188 ? 7.406 7.383 35.625 1 56.44 188 GLU A O 1
ATOM 1539 N N . VAL A 1 189 ? 7.871 6.469 33.812 1 54.66 189 VAL A N 1
ATOM 1540 C CA . VAL A 1 189 ? 9.156 6.113 34.375 1 54.66 189 VAL A CA 1
ATOM 1541 C C . VAL A 1 189 ? 10.156 7.246 34.156 1 54.66 189 VAL A C 1
ATOM 1543 O O . VAL A 1 189 ? 11.227 7.27 34.781 1 54.66 189 VAL A O 1
ATOM 1546 N N . ASP A 1 190 ? 10.039 8.016 33.188 1 42.06 190 ASP A N 1
ATOM 1547 C CA . ASP A 1 190 ? 11.008 9.109 33.156 1 42.06 190 ASP A CA 1
ATOM 1548 C C . ASP A 1 190 ? 10.516 10.297 33.969 1 42.06 190 ASP A C 1
ATOM 1550 O O . ASP A 1 190 ? 9.352 10.695 33.875 1 42.06 190 ASP A O 1
ATOM 1554 N N . MET B 1 1 ? -35.906 36.562 -13.734 1 33.06 1 MET B N 1
ATOM 1555 C CA . MET B 1 1 ? -34.469 36.531 -13.438 1 33.06 1 MET B CA 1
ATOM 1556 C C . MET B 1 1 ? -34.219 35.875 -12.094 1 33.06 1 MET B C 1
ATOM 1558 O O . MET B 1 1 ? -33.188 36.062 -11.484 1 33.06 1 MET B O 1
ATOM 1562 N N . ALA B 1 2 ? -35.219 35.375 -11.461 1 55.88 2 ALA B N 1
ATOM 1563 C CA . ALA B 1 2 ? -35.25 34.719 -10.156 1 55.88 2 ALA B CA 1
ATOM 1564 C C . ALA B 1 2 ? -34.469 33.406 -10.188 1 55.88 2 ALA B C 1
ATOM 1566 O O . ALA B 1 2 ? -34.156 32.812 -9.141 1 55.88 2 ALA B O 1
ATOM 1567 N N . GLY B 1 3 ? -34.219 32.938 -11.352 1 53.72 3 GLY B N 1
ATOM 1568 C CA . GLY B 1 3 ? -33.531 31.641 -11.5 1 53.72 3 GLY B CA 1
ATOM 1569 C C . GLY B 1 3 ? -32.062 31.719 -11.164 1 53.72 3 GLY B C 1
ATOM 1570 O O . GLY B 1 3 ? -31.391 30.688 -11.086 1 53.72 3 GLY B O 1
ATOM 1571 N N . GLY B 1 4 ? -31.531 32.938 -11.227 1 52.62 4 GLY B N 1
ATOM 1572 C CA . GLY B 1 4 ? -30.094 33.125 -11.039 1 52.62 4 GLY B CA 1
ATOM 1573 C C . GLY B 1 4 ? -29.656 32.969 -9.594 1 52.62 4 GLY B C 1
ATOM 1574 O O . GLY B 1 4 ? -28.562 32.5 -9.32 1 52.62 4 GLY B O 1
ATOM 1575 N N . HIS B 1 5 ? -30.484 33.312 -8.727 1 60.66 5 HIS B N 1
ATOM 1576 C CA . HIS B 1 5 ? -30.125 33.281 -7.316 1 60.66 5 HIS B CA 1
ATOM 1577 C C . HIS B 1 5 ? -30.094 31.844 -6.785 1 60.66 5 HIS B C 1
ATOM 1579 O O . HIS B 1 5 ? -29.328 31.516 -5.875 1 60.66 5 HIS B O 1
ATOM 1585 N N . LEU B 1 6 ? -30.938 31.031 -7.328 1 53.44 6 LEU B N 1
ATOM 1586 C CA . LEU B 1 6 ? -30.969 29.641 -6.855 1 53.44 6 LEU B CA 1
ATOM 1587 C C . LEU B 1 6 ? -29.719 28.891 -7.285 1 53.44 6 LEU B C 1
ATOM 1589 O O . LEU B 1 6 ? -29.156 28.109 -6.508 1 53.44 6 LEU B O 1
ATOM 1593 N N . LYS B 1 7 ? -29.25 29.25 -8.461 1 56.56 7 LYS B N 1
ATOM 1594 C CA . LYS B 1 7 ? -28.047 28.594 -8.961 1 56.56 7 LYS B CA 1
ATOM 1595 C C . LYS B 1 7 ? -26.828 28.969 -8.141 1 56.56 7 LYS B C 1
ATOM 1597 O O . LYS B 1 7 ? -25.969 28.125 -7.844 1 56.56 7 LYS B O 1
ATOM 1602 N N . TYR B 1 8 ? -26.891 30.328 -7.758 1 55.88 8 TYR B N 1
ATOM 1603 C CA . TYR B 1 8 ? -25.75 30.781 -6.961 1 55.88 8 TYR B CA 1
ATOM 1604 C C . TYR B 1 8 ? -25.766 30.125 -5.586 1 55.88 8 TYR B C 1
ATOM 1606 O O . TYR B 1 8 ? -24.703 29.766 -5.059 1 55.88 8 TYR B O 1
ATOM 1614 N N . ARG B 1 9 ? -26.953 29.844 -5.211 1 56.06 9 ARG B N 1
ATOM 1615 C CA . ARG B 1 9 ? -27.094 29.219 -3.896 1 56.06 9 ARG B CA 1
ATOM 1616 C C . ARG B 1 9 ? -26.625 27.766 -3.924 1 56.06 9 ARG B C 1
ATOM 1618 O O . ARG B 1 9 ? -25.938 27.328 -3.006 1 56.06 9 ARG B O 1
ATOM 1625 N N . HIS B 1 10 ? -27.016 27.188 -4.977 1 66.12 10 HIS B N 1
ATOM 1626 C CA . HIS B 1 10 ? -26.625 25.781 -5.117 1 66.12 10 HIS B CA 1
ATOM 1627 C C . HIS B 1 10 ? -25.125 25.625 -5.305 1 66.12 10 HIS B C 1
ATOM 1629 O O . HIS B 1 10 ? -24.516 24.719 -4.75 1 66.12 10 HIS B O 1
ATOM 1635 N N . LEU B 1 11 ? -24.594 26.594 -5.918 1 65.88 11 LEU B N 1
ATOM 1636 C CA . LEU B 1 11 ? -23.141 26.562 -6.141 1 65.88 11 LEU B CA 1
ATOM 1637 C C . LEU B 1 11 ? -22.391 26.75 -4.828 1 65.88 11 LEU B C 1
ATOM 1639 O O . LEU B 1 11 ? -21.391 26.078 -4.582 1 65.88 11 LEU B O 1
ATOM 1643 N N . ASN B 1 12 ? -23.016 27.656 -4.031 1 70.44 12 ASN B N 1
ATOM 1644 C CA . ASN B 1 12 ? -22.359 27.938 -2.756 1 70.44 12 ASN B CA 1
ATOM 1645 C C . ASN B 1 12 ? -22.391 26.734 -1.827 1 70.44 12 ASN B C 1
ATOM 1647 O O . ASN B 1 12 ? -21.406 26.438 -1.147 1 70.44 12 ASN B O 1
ATOM 1651 N N . ARG B 1 13 ? -23.531 26.062 -1.821 1 74.44 13 ARG B N 1
ATOM 1652 C CA . ARG B 1 13 ? -23.656 24.875 -0.979 1 74.44 13 ARG B CA 1
ATOM 1653 C C . ARG B 1 13 ? -22.719 23.766 -1.45 1 74.44 13 ARG B C 1
ATOM 1655 O O . ARG B 1 13 ? -22.109 23.062 -0.634 1 74.44 13 ARG B O 1
ATOM 1662 N N . ASP B 1 14 ? -22.656 23.797 -2.693 1 83.62 14 ASP B N 1
ATOM 1663 C CA . ASP B 1 14 ? -21.781 22.781 -3.273 1 83.62 14 ASP B CA 1
ATOM 1664 C C . ASP B 1 14 ? -20.312 23.078 -2.967 1 83.62 14 ASP B C 1
ATOM 1666 O O . ASP B 1 14 ? -19.547 22.156 -2.656 1 83.62 14 ASP B O 1
ATOM 1670 N N . SER B 1 15 ? -20.156 24.359 -2.883 1 88.31 15 SER B N 1
ATOM 1671 C CA . SER B 1 15 ? -18.797 24.781 -2.592 1 88.31 15 SER B CA 1
ATOM 1672 C C . SER B 1 15 ? -18.453 24.547 -1.122 1 88.31 15 SER B C 1
ATOM 1674 O O . SER B 1 15 ? -17.344 24.109 -0.797 1 88.31 15 SER B O 1
ATOM 1676 N N . ALA B 1 16 ? -19.391 24.875 -0.296 1 90.5 16 ALA B N 1
ATOM 1677 C CA . ALA B 1 16 ? -19.172 24.688 1.137 1 90.5 16 ALA B CA 1
ATOM 1678 C C . ALA B 1 16 ? -19.016 23.203 1.474 1 90.5 16 ALA B C 1
ATOM 1680 O O . ALA B 1 16 ? -18.172 22.844 2.291 1 90.5 16 ALA B O 1
ATOM 1681 N N . HIS B 1 17 ? -19.781 22.531 0.88 1 91.94 17 HIS B N 1
ATOM 1682 C CA . HIS B 1 17 ? -19.719 21.078 1.097 1 91.94 17 HIS B CA 1
ATOM 1683 C C . HIS B 1 17 ? -18.375 20.516 0.629 1 91.94 17 HIS B C 1
ATOM 1685 O O . HIS B 1 17 ? -17.781 19.688 1.316 1 91.94 17 HIS B O 1
ATOM 1691 N N . ARG B 1 18 ? -17.938 20.953 -0.483 1 92.5 18 ARG B N 1
ATOM 1692 C CA . ARG B 1 18 ? -16.672 20.484 -1.024 1 92.5 18 ARG B CA 1
ATOM 1693 C C . ARG B 1 18 ? -15.516 20.859 -0.108 1 92.5 18 ARG B C 1
ATOM 1695 O O . ARG B 1 18 ? -14.602 20.062 0.115 1 92.5 18 ARG B O 1
ATOM 1702 N N . LYS B 1 19 ? -15.625 22.031 0.351 1 94.19 19 LYS B N 1
ATOM 1703 C CA . LYS B 1 19 ? -14.594 22.5 1.267 1 94.19 19 LYS B CA 1
ATOM 1704 C C . LYS B 1 19 ? -14.57 21.672 2.547 1 94.19 19 LYS B C 1
ATOM 1706 O O . LYS B 1 19 ? -13.508 21.297 3.039 1 94.19 19 LYS B O 1
ATOM 1711 N N . ALA B 1 20 ? -15.68 21.406 3.066 1 94.75 20 ALA B N 1
ATOM 1712 C CA . ALA B 1 20 ? -15.781 20.609 4.281 1 94.75 20 ALA B CA 1
ATOM 1713 C C . ALA B 1 20 ? -15.242 19.203 4.055 1 94.75 20 ALA B C 1
ATOM 1715 O O . ALA B 1 20 ? -14.547 18.641 4.914 1 94.75 20 ALA B O 1
ATOM 1716 N N . LEU B 1 21 ? -15.586 18.656 2.939 1 94.12 21 LEU B N 1
ATOM 1717 C CA . LEU B 1 21 ? -15.117 17.328 2.594 1 94.12 21 LEU B CA 1
ATOM 1718 C C . LEU B 1 21 ? -13.594 17.297 2.52 1 94.12 21 LEU B C 1
ATOM 1720 O O . LEU B 1 21 ? -12.961 16.375 3.051 1 94.12 21 LEU B O 1
ATOM 1724 N N . LEU B 1 22 ? -13.078 18.234 1.856 1 96.69 22 LEU B N 1
ATOM 1725 C CA . LEU B 1 22 ? -11.633 18.328 1.717 1 96.69 22 LEU B CA 1
ATOM 1726 C C . LEU B 1 22 ? -10.961 18.453 3.08 1 96.69 22 LEU B C 1
ATOM 1728 O O . LEU B 1 22 ? -9.961 17.781 3.348 1 96.69 22 LEU B O 1
ATOM 1732 N N . ARG B 1 23 ? -11.469 19.281 3.934 1 96.5 23 ARG B N 1
ATOM 1733 C CA . ARG B 1 23 ? -10.93 19.453 5.277 1 96.5 23 ARG B CA 1
ATOM 1734 C C . ARG B 1 23 ? -11.016 18.156 6.066 1 96.5 23 ARG B C 1
ATOM 1736 O O . ARG B 1 23 ? -10.094 17.812 6.812 1 96.5 23 ARG B O 1
ATOM 1743 N N . ASN B 1 24 ? -12.102 17.484 5.883 1 95.38 24 ASN B N 1
ATOM 1744 C CA . ASN B 1 24 ? -12.258 16.203 6.555 1 95.38 24 ASN B CA 1
ATOM 1745 C C . ASN B 1 24 ? -11.203 15.195 6.102 1 95.38 24 ASN B C 1
ATOM 1747 O O . ASN B 1 24 ? -10.633 14.477 6.922 1 95.38 24 ASN B O 1
ATOM 1751 N N . LEU B 1 25 ? -10.969 15.117 4.816 1 97 25 LEU B N 1
ATOM 1752 C CA . LEU B 1 25 ? -9.977 14.203 4.266 1 97 25 LEU B CA 1
ATOM 1753 C C . LEU B 1 25 ? -8.586 14.523 4.793 1 97 25 LEU B C 1
ATOM 1755 O O . LEU B 1 25 ? -7.855 13.625 5.219 1 97 25 LEU B O 1
ATOM 1759 N N . VAL B 1 26 ? -8.289 15.773 4.789 1 98.44 26 VAL B N 1
ATOM 1760 C CA . VAL B 1 26 ? -6.961 16.203 5.215 1 98.44 26 VAL B CA 1
ATOM 1761 C C . VAL B 1 26 ? -6.812 16 6.719 1 98.44 26 VAL B C 1
ATOM 1763 O O . VAL B 1 26 ? -5.754 15.578 7.195 1 98.44 26 VAL B O 1
ATOM 1766 N N . THR B 1 27 ? -7.836 16.328 7.445 1 97.5 27 THR B N 1
ATOM 1767 C CA 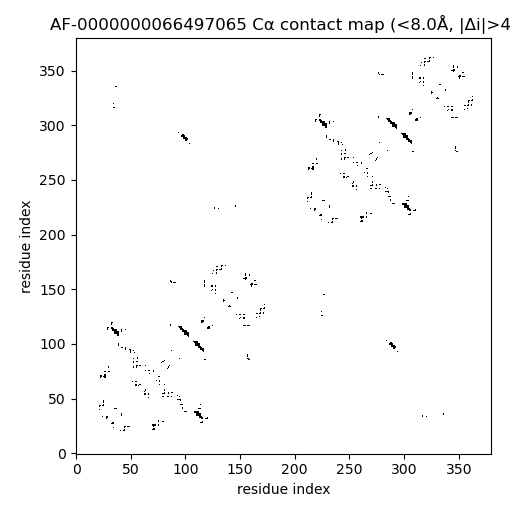. THR B 1 27 ? -7.82 16.078 8.883 1 97.5 27 THR B CA 1
ATOM 1768 C C . THR B 1 27 ? -7.566 14.602 9.164 1 97.5 27 THR B C 1
ATOM 1770 O O . THR B 1 27 ? -6.703 14.25 9.969 1 97.5 27 THR B O 1
ATOM 1773 N N . SER B 1 28 ? -8.266 13.711 8.445 1 96.31 28 SER B N 1
ATOM 1774 C CA . SER B 1 28 ? -8.094 12.266 8.602 1 96.31 28 SER B CA 1
ATOM 1775 C C . SER B 1 28 ? -6.684 11.836 8.203 1 96.31 28 SER B C 1
ATOM 1777 O O . SER B 1 28 ? -6.082 10.984 8.859 1 96.31 28 SER B O 1
ATOM 1779 N N . LEU B 1 29 ? -6.156 12.398 7.164 1 98.19 29 LEU B N 1
ATOM 1780 C CA . LEU B 1 29 ? -4.809 12.07 6.699 1 98.19 29 LEU B CA 1
ATOM 1781 C C . LEU B 1 29 ? -3.777 12.367 7.785 1 98.19 29 LEU B C 1
ATOM 1783 O O . LEU B 1 29 ? -2.916 11.531 8.07 1 98.19 29 LEU B O 1
ATOM 1787 N N . PHE B 1 30 ? -3.85 13.531 8.352 1 98.19 30 PHE B N 1
ATOM 1788 C CA . PHE B 1 30 ? -2.85 13.898 9.344 1 98.19 30 PHE B CA 1
ATOM 1789 C C . PHE B 1 30 ? -3.064 13.125 10.641 1 98.19 30 PHE B C 1
ATOM 1791 O O . PHE B 1 30 ? -2.107 12.828 11.359 1 98.19 30 PHE B O 1
ATOM 1798 N N . GLU B 1 31 ? -4.293 12.789 10.898 1 95.94 31 GLU B N 1
ATOM 1799 C CA . GLU B 1 31 ? -4.586 12.008 12.094 1 95.94 31 GLU B CA 1
ATOM 1800 C C . GLU B 1 31 ? -4.043 10.586 11.977 1 95.94 31 GLU B C 1
ATOM 1802 O O . GLU B 1 31 ? -3.424 10.07 12.906 1 95.94 31 GLU B O 1
ATOM 1807 N N . HIS B 1 32 ? -4.152 9.984 10.789 1 95.69 32 HIS B N 1
ATOM 1808 C CA . HIS B 1 32 ? -3.885 8.555 10.648 1 95.69 32 HIS B CA 1
ATOM 1809 C C . HIS B 1 32 ? -2.703 8.305 9.711 1 95.69 32 HIS B C 1
ATOM 1811 O O . HIS B 1 32 ? -2.236 7.172 9.586 1 95.69 32 HIS B O 1
ATOM 1817 N N . GLU B 1 33 ? -2.293 9.266 9 1 98.19 33 GLU B N 1
ATOM 1818 C CA . GLU B 1 33 ? -1.122 9.375 8.133 1 98.19 33 GLU B CA 1
ATOM 1819 C C . GLU B 1 33 ? -1.289 8.531 6.871 1 98.19 33 GLU B C 1
ATOM 1821 O O . GLU B 1 33 ? -0.353 8.391 6.082 1 98.19 33 GLU B O 1
ATOM 1826 N N . ALA B 1 34 ? -2.475 7.926 6.691 1 98.5 34 ALA B N 1
ATOM 1827 C CA . ALA B 1 34 ? -2.9 7.309 5.438 1 98.5 34 ALA B CA 1
ATOM 1828 C C . ALA B 1 34 ? -4.422 7.203 5.367 1 98.5 34 ALA B C 1
ATOM 1830 O O . ALA B 1 34 ? -5.074 6.887 6.363 1 98.5 34 ALA B O 1
ATOM 1831 N N . ILE B 1 35 ? -4.93 7.363 4.172 1 98.06 35 ILE B N 1
ATOM 1832 C CA . ILE B 1 35 ? -6.371 7.227 3.977 1 98.06 35 ILE B CA 1
ATOM 1833 C C . ILE B 1 35 ? -6.648 6.617 2.605 1 98.06 35 ILE B C 1
ATOM 1835 O O . ILE B 1 35 ? -5.789 6.645 1.721 1 98.06 35 ILE B O 1
ATOM 1839 N N . GLN B 1 36 ? -7.797 6.074 2.523 1 97.81 36 GLN B N 1
ATOM 1840 C CA . GLN B 1 36 ? -8.297 5.555 1.255 1 97.81 36 GLN B CA 1
ATOM 1841 C C . GLN B 1 36 ? -9.531 6.328 0.793 1 97.81 36 GLN B C 1
ATOM 1843 O O . GLN B 1 36 ? -10.453 6.562 1.577 1 97.81 36 GLN B O 1
ATOM 1848 N N . THR B 1 37 ? -9.539 6.781 -0.417 1 97.25 37 THR B N 1
ATOM 1849 C CA . THR B 1 37 ? -10.633 7.539 -1.006 1 97.25 37 THR B CA 1
ATOM 1850 C C . THR B 1 37 ? -10.602 7.449 -2.529 1 97.25 37 THR B C 1
ATOM 1852 O O . THR B 1 37 ? -9.875 6.629 -3.09 1 97.25 37 THR B O 1
ATOM 1855 N N . THR B 1 38 ? -11.43 8.18 -3.195 1 97 38 THR B N 1
ATOM 1856 C CA . THR B 1 38 ? -11.383 8.203 -4.652 1 97 38 THR B CA 1
ATOM 1857 C C . THR B 1 38 ? -10.164 8.977 -5.145 1 97 38 THR B C 1
ATOM 1859 O O . THR B 1 38 ? -9.633 9.828 -4.426 1 97 38 THR B O 1
ATOM 1862 N N . TRP B 1 39 ? -9.742 8.695 -6.359 1 97.5 39 TRP B N 1
ATOM 1863 C CA . TRP B 1 39 ? -8.523 9.281 -6.91 1 97.5 39 TRP B CA 1
ATOM 1864 C C . TRP B 1 39 ? -8.633 10.797 -6.984 1 97.5 39 TRP B C 1
ATOM 1866 O O . TRP B 1 39 ? -7.75 11.516 -6.504 1 97.5 39 TRP B O 1
ATOM 1876 N N . PRO B 1 40 ? -9.703 11.383 -7.461 1 97.19 40 PRO B N 1
ATOM 1877 C CA . PRO B 1 40 ? -9.781 12.852 -7.52 1 97.19 40 PRO B CA 1
ATOM 1878 C C . PRO B 1 40 ? -9.727 13.5 -6.137 1 97.19 40 PRO B C 1
ATOM 1880 O O . PRO B 1 40 ? -9.047 14.516 -5.953 1 97.19 40 PRO B O 1
ATOM 1883 N N . LYS B 1 41 ? -10.438 12.875 -5.176 1 97.75 41 LYS B N 1
ATOM 1884 C CA . LYS B 1 41 ? -10.438 13.406 -3.818 1 97.75 41 LYS B CA 1
ATOM 1885 C C . LYS B 1 41 ? -9.055 13.312 -3.188 1 97.75 41 LYS B C 1
ATOM 1887 O O . LYS B 1 41 ? -8.633 14.211 -2.457 1 97.75 41 LYS B O 1
ATOM 1892 N N . ALA B 1 42 ? -8.383 12.227 -3.506 1 98.69 42 ALA B N 1
ATOM 1893 C CA . ALA B 1 42 ? -7.027 12.039 -3 1 98.69 42 ALA B CA 1
ATOM 1894 C C . ALA B 1 42 ? -6.094 13.125 -3.527 1 98.69 42 ALA B C 1
ATOM 1896 O O . ALA B 1 42 ? -5.273 13.664 -2.779 1 98.69 42 ALA B O 1
ATOM 1897 N N . LYS B 1 43 ? -6.238 13.43 -4.805 1 98.19 43 LYS B N 1
ATOM 1898 C CA . LYS B 1 43 ? -5.383 14.438 -5.418 1 98.19 43 LYS B CA 1
ATOM 1899 C C . LYS B 1 43 ? -5.656 15.82 -4.836 1 98.19 43 LYS B C 1
ATOM 1901 O O . LYS B 1 43 ? -4.727 16.594 -4.605 1 98.19 43 LYS B O 1
ATOM 1906 N N . GLU B 1 44 ? -6.879 16.109 -4.574 1 98.19 44 GLU B N 1
ATOM 1907 C CA . GLU B 1 44 ? -7.227 17.391 -3.961 1 98.19 44 GLU B CA 1
ATOM 1908 C C . GLU B 1 44 ? -6.691 17.484 -2.535 1 98.19 44 GLU B C 1
ATOM 1910 O O . GLU B 1 44 ? -6.133 18.5 -2.141 1 98.19 44 GLU B O 1
ATOM 1915 N N . ALA B 1 45 ? -6.902 16.406 -1.824 1 98.69 45 ALA B N 1
ATOM 1916 C CA . ALA B 1 45 ? -6.402 16.375 -0.452 1 98.69 45 ALA B CA 1
ATOM 1917 C C . ALA B 1 45 ? -4.883 16.5 -0.42 1 98.69 45 ALA B C 1
ATOM 1919 O O . ALA B 1 45 ? -4.32 17.141 0.474 1 98.69 45 ALA B O 1
ATOM 1920 N N . GLN B 1 46 ? -4.258 15.859 -1.384 1 98.62 46 GLN B N 1
ATOM 1921 C CA . GLN B 1 46 ? -2.805 15.93 -1.501 1 98.62 46 GLN B CA 1
ATOM 1922 C C . GLN B 1 46 ? -2.324 17.375 -1.618 1 98.62 46 GLN B C 1
ATOM 1924 O O . GLN B 1 46 ? -1.374 17.766 -0.942 1 98.62 46 GLN B O 1
ATOM 1929 N N . ARG B 1 47 ? -2.926 18.078 -2.424 1 98.19 47 ARG B N 1
ATOM 1930 C CA . ARG B 1 47 ? -2.521 19.453 -2.648 1 98.19 47 ARG B CA 1
ATOM 1931 C C . ARG B 1 47 ? -2.582 20.266 -1.355 1 98.19 47 ARG B C 1
ATOM 1933 O O . ARG B 1 47 ? -1.642 20.984 -1.026 1 98.19 47 ARG B O 1
ATOM 1940 N N . LEU B 1 48 ? -3.631 20.109 -0.675 1 98.38 48 LEU B N 1
ATOM 1941 C CA . LEU B 1 48 ? -3.791 20.859 0.571 1 98.38 48 LEU B CA 1
ATOM 1942 C C . LEU B 1 48 ? -2.814 20.359 1.631 1 98.38 48 LEU B C 1
ATOM 1944 O O . LEU B 1 48 ? -2.238 21.156 2.373 1 98.38 48 LEU B O 1
ATOM 1948 N N . ALA B 1 49 ? -2.629 19.062 1.682 1 98.75 49 ALA B N 1
ATOM 1949 C CA . ALA B 1 49 ? -1.702 18.5 2.65 1 98.75 49 ALA B CA 1
ATOM 1950 C C . ALA B 1 49 ? -0.284 19.016 2.428 1 98.75 49 ALA B C 1
ATOM 1952 O O . ALA B 1 49 ? 0.417 19.344 3.385 1 98.75 49 ALA B O 1
ATOM 1953 N N . GLU B 1 50 ? 0.16 19.031 1.181 1 98.5 50 GLU B N 1
ATOM 1954 C CA . GLU B 1 50 ? 1.477 19.562 0.836 1 98.5 50 GLU B CA 1
ATOM 1955 C C . GLU B 1 50 ? 1.648 20.984 1.341 1 98.5 50 GLU B C 1
ATOM 1957 O O . GLU B 1 50 ? 2.691 21.328 1.899 1 98.5 50 GLU B O 1
ATOM 1962 N N . LYS B 1 51 ? 0.652 21.75 1.171 1 98.19 51 LYS B N 1
ATOM 1963 C CA . LYS B 1 51 ? 0.693 23.156 1.588 1 98.19 51 LYS B CA 1
ATOM 1964 C C . LYS B 1 51 ? 0.782 23.266 3.105 1 98.19 51 LYS B C 1
ATOM 1966 O O . LYS B 1 51 ? 1.533 24.094 3.627 1 98.19 51 LYS B O 1
ATOM 1971 N N . LEU B 1 52 ? 0.001 22.5 3.748 1 98.62 52 LEU B N 1
ATOM 1972 C CA . LEU B 1 52 ? -0.021 22.547 5.207 1 98.62 52 LEU B CA 1
ATOM 1973 C C . LEU B 1 52 ? 1.347 22.188 5.781 1 98.62 52 LEU B C 1
ATOM 1975 O O . LEU B 1 52 ? 1.812 22.828 6.727 1 98.62 52 LEU B O 1
ATOM 1979 N N . ILE B 1 53 ? 1.978 21.172 5.238 1 98.62 53 ILE B N 1
ATOM 1980 C CA . ILE B 1 53 ? 3.283 20.766 5.742 1 98.62 53 ILE B CA 1
ATOM 1981 C C . ILE B 1 53 ? 4.316 21.844 5.438 1 98.62 53 ILE B C 1
ATOM 1983 O O . ILE B 1 53 ? 5.168 22.156 6.277 1 98.62 53 ILE B O 1
ATOM 1987 N N . THR B 1 54 ? 4.254 22.391 4.27 1 98.06 54 THR B N 1
ATOM 1988 C CA . THR B 1 54 ? 5.137 23.516 3.941 1 98.06 54 THR B CA 1
ATOM 1989 C C . THR B 1 54 ? 4.945 24.656 4.93 1 98.06 54 THR B C 1
ATOM 1991 O O . THR B 1 54 ? 5.922 25.25 5.391 1 98.06 54 THR B O 1
ATOM 1994 N N . LEU B 1 55 ? 3.686 24.969 5.27 1 97.31 55 LEU B N 1
ATOM 1995 C CA . LEU B 1 55 ? 3.379 26 6.25 1 97.31 55 LEU B CA 1
ATOM 1996 C C . LEU B 1 55 ? 3.984 25.672 7.609 1 97.31 55 LEU B C 1
ATOM 1998 O O . LEU B 1 55 ? 4.484 26.547 8.312 1 97.31 55 LEU B O 1
ATOM 2002 N N . SER B 1 56 ? 3.857 24.453 7.934 1 98.31 56 SER B N 1
ATOM 2003 C CA . SER B 1 56 ? 4.355 24.047 9.242 1 98.31 56 SER B CA 1
ATOM 2004 C C . SER B 1 56 ? 5.855 24.281 9.367 1 98.31 56 SER B C 1
ATOM 2006 O O . SER B 1 56 ? 6.363 24.562 10.453 1 98.31 56 SER B O 1
ATOM 2008 N N . LYS B 1 57 ? 6.551 24.141 8.266 1 97.94 57 LYS B N 1
ATOM 2009 C CA . LYS B 1 57 ? 8 24.344 8.25 1 97.94 57 LYS B CA 1
ATOM 2010 C C . LYS B 1 57 ? 8.359 25.797 8.5 1 97.94 57 LYS B C 1
ATOM 2012 O O . LYS B 1 57 ? 9.445 26.094 9.016 1 97.94 57 LYS B O 1
ATOM 2017 N N . LYS B 1 58 ? 7.531 26.656 8.156 1 97.12 58 LYS B N 1
ATOM 2018 C CA . LYS B 1 58 ? 7.738 28.078 8.461 1 97.12 58 LYS B CA 1
ATOM 2019 C C . LYS B 1 58 ? 7.621 28.328 9.961 1 97.12 58 LYS B C 1
ATOM 2021 O O . LYS B 1 58 ? 8.359 29.141 10.523 1 97.12 58 LYS B O 1
ATOM 2026 N N . ASN B 1 59 ? 6.633 27.672 10.555 1 97.12 59 ASN B N 1
ATOM 2027 C CA . ASN B 1 59 ? 6.453 27.641 12.008 1 97.12 59 ASN B CA 1
ATOM 2028 C C . ASN B 1 59 ? 6.262 29.047 12.578 1 97.12 59 ASN B C 1
ATOM 2030 O O . ASN B 1 59 ? 6.926 29.422 13.547 1 97.12 59 ASN B O 1
ATOM 2034 N N . THR B 1 60 ? 5.527 29.891 12.016 1 97.56 60 THR B N 1
ATOM 2035 C CA . THR B 1 60 ? 5.148 31.219 12.5 1 97.56 60 THR B CA 1
ATOM 2036 C C . THR B 1 60 ? 3.74 31.188 13.086 1 97.56 60 THR B C 1
ATOM 2038 O O . THR B 1 60 ? 3.006 30.219 12.914 1 97.56 60 THR B O 1
ATOM 2041 N N . GLU B 1 61 ? 3.463 32.281 13.828 1 96.62 61 GLU B N 1
ATOM 2042 C CA . GLU B 1 61 ? 2.105 32.406 14.352 1 96.62 61 GLU B CA 1
ATOM 2043 C C . GLU B 1 61 ? 1.082 32.406 13.219 1 96.62 61 GLU B C 1
ATOM 2045 O O . GLU B 1 61 ? 0.02 31.797 13.32 1 96.62 61 GLU B O 1
ATOM 2050 N N . THR B 1 62 ? 1.439 33.125 12.188 1 97.19 62 THR B N 1
ATOM 2051 C CA . THR B 1 62 ? 0.557 33.219 11.031 1 97.19 62 THR B CA 1
ATOM 2052 C C . THR B 1 62 ? 0.338 31.844 10.406 1 97.19 62 THR B C 1
ATOM 2054 O O . THR B 1 62 ? -0.789 31.484 10.062 1 97.19 62 THR B O 1
ATOM 2057 N N . SER B 1 63 ? 1.404 31.047 10.281 1 97.31 63 SER B N 1
ATOM 2058 C CA . SER B 1 63 ? 1.293 29.703 9.711 1 97.31 63 SER B CA 1
ATOM 2059 C C . SER B 1 63 ? 0.45 28.797 10.594 1 97.31 63 SER B C 1
ATOM 2061 O O . SER B 1 63 ? -0.311 27.969 10.094 1 97.31 63 SER B O 1
ATOM 2063 N N . ARG B 1 64 ? 0.538 28.969 11.797 1 96.19 64 ARG B N 1
ATOM 2064 C CA . ARG B 1 64 ? -0.243 28.172 12.742 1 96.19 64 ARG B CA 1
ATOM 2065 C C . ARG B 1 64 ? -1.729 28.5 12.633 1 96.19 64 ARG B C 1
ATOM 2067 O O . ARG B 1 64 ? -2.572 27.594 12.672 1 96.19 64 ARG B O 1
ATOM 2074 N N . GLN B 1 65 ? -2 29.703 12.547 1 95.81 65 GLN B N 1
ATOM 2075 C CA . GLN B 1 65 ? -3.387 30.141 12.422 1 95.81 65 GLN B CA 1
ATOM 2076 C C . GLN B 1 65 ? -4.016 29.625 11.133 1 95.81 65 GLN B C 1
ATOM 2078 O O . GLN B 1 65 ? -5.172 29.188 11.117 1 95.81 65 GLN B O 1
ATOM 2083 N N . ARG B 1 66 ? -3.27 29.688 10.141 1 95.81 66 ARG B N 1
ATOM 2084 C CA . ARG B 1 66 ? -3.758 29.203 8.852 1 95.81 66 ARG B CA 1
ATOM 2085 C C . ARG B 1 66 ? -4.066 27.703 8.898 1 95.81 66 ARG B C 1
ATOM 2087 O O . ARG B 1 66 ? -5.082 27.266 8.367 1 95.81 66 ARG B O 1
ATOM 2094 N N . ALA B 1 67 ? -3.184 26.953 9.492 1 96.5 67 ALA B N 1
ATOM 2095 C CA . ALA B 1 67 ? -3.396 25.516 9.617 1 96.5 67 ALA B CA 1
ATOM 2096 C C . ALA B 1 67 ? -4.605 25.219 10.5 1 96.5 67 ALA B C 1
ATOM 2098 O O . ALA B 1 67 ? -5.375 24.297 10.219 1 96.5 67 ALA B O 1
ATOM 2099 N N . GLN B 1 68 ? -4.746 26.016 11.516 1 94.94 68 GLN B N 1
ATOM 2100 C CA . GLN B 1 68 ? -5.859 25.844 12.445 1 94.94 68 GLN B CA 1
ATOM 2101 C C . GLN B 1 68 ? -7.199 26.016 11.734 1 94.94 68 GLN B C 1
ATOM 2103 O O . GLN B 1 68 ? -8.195 25.391 12.117 1 94.94 68 GLN B O 1
ATOM 2108 N N . ALA B 1 69 ? -7.215 26.797 10.758 1 95.12 69 ALA B N 1
ATOM 2109 C CA . ALA B 1 69 ? -8.445 27.062 10.016 1 95.12 69 ALA B CA 1
ATOM 2110 C C . ALA B 1 69 ? -8.867 25.844 9.203 1 95.12 69 ALA B C 1
ATOM 2112 O O . ALA B 1 69 ? -10.023 25.734 8.797 1 95.12 69 ALA B O 1
ATOM 2113 N N . VAL B 1 70 ? -7.934 24.953 9.062 1 95.62 70 VAL B N 1
ATOM 2114 C CA . VAL B 1 70 ? -8.203 23.781 8.234 1 95.62 70 VAL B CA 1
ATOM 2115 C C . VAL B 1 70 ? -8.656 22.609 9.109 1 95.62 70 VAL B C 1
ATOM 2117 O O . VAL B 1 70 ? -9.656 21.953 8.805 1 95.62 70 VAL B O 1
ATOM 2120 N N . PHE B 1 71 ? -8.031 22.391 10.195 1 93.62 71 PHE B N 1
ATOM 2121 C CA . PHE B 1 71 ? -8.25 21.188 11 1 93.62 71 PHE B CA 1
ATOM 2122 C C . PHE B 1 71 ? -9.484 21.344 11.883 1 93.62 71 PHE B C 1
ATOM 2124 O O . PHE B 1 71 ? -9.727 22.438 12.422 1 93.62 71 PHE B O 1
ATOM 2131 N N . PHE B 1 72 ? -10.164 20.328 12.102 1 86.25 72 PHE B N 1
ATOM 2132 C CA . PHE B 1 72 ? -11.289 20.312 13.023 1 86.25 72 PHE B CA 1
ATOM 2133 C C . PHE B 1 72 ? -10.844 19.938 14.43 1 86.25 72 PHE B C 1
ATOM 2135 O O . PHE B 1 72 ? -11.578 20.125 15.398 1 86.25 72 PHE B O 1
ATOM 2142 N N . LYS B 1 73 ? -9.633 19.422 14.539 1 89 73 LYS B N 1
ATOM 2143 C CA . LYS B 1 73 ? -9.086 18.938 15.805 1 89 73 LYS B CA 1
ATOM 2144 C C . LYS B 1 73 ? -7.848 19.719 16.203 1 89 73 LYS B C 1
ATOM 2146 O O . LYS B 1 73 ? -6.801 19.609 15.562 1 89 73 LYS B O 1
ATOM 2151 N N . PRO B 1 74 ? -7.941 20.375 17.312 1 90.06 74 PRO B N 1
ATOM 2152 C CA . PRO B 1 74 ? -6.809 21.219 17.719 1 90.06 74 PRO B CA 1
ATOM 2153 C C . PRO B 1 74 ? -5.531 20.406 17.938 1 90.06 74 PRO B C 1
ATOM 2155 O O . PRO B 1 74 ? -4.43 20.922 17.734 1 90.06 74 PRO B O 1
ATOM 2158 N N . GLU B 1 75 ? -5.68 19.219 18.328 1 94.25 75 GLU B N 1
ATOM 2159 C CA . GLU B 1 75 ? -4.523 18.359 18.578 1 94.25 75 GLU B CA 1
ATOM 2160 C C . GLU B 1 75 ? -3.705 18.156 17.312 1 94.25 75 GLU B C 1
ATOM 2162 O O . GLU B 1 75 ? -2.51 17.859 17.375 1 94.25 75 GLU B O 1
ATOM 2167 N N . LEU B 1 76 ? -4.332 18.328 16.172 1 96.38 76 LEU B N 1
ATOM 2168 C CA . LEU B 1 76 ? -3.631 18.109 14.914 1 96.38 76 LEU B CA 1
ATOM 2169 C C . LEU B 1 76 ? -2.676 19.25 14.602 1 96.38 76 LEU B C 1
ATOM 2171 O O . LEU B 1 76 ? -1.669 19.062 13.922 1 96.38 76 LEU B O 1
ATOM 2175 N N . ASN B 1 77 ? -3.039 20.406 15.102 1 96.25 77 ASN B N 1
ATOM 2176 C CA . ASN B 1 77 ? -2.08 21.5 14.984 1 96.25 77 ASN B CA 1
ATOM 2177 C C . ASN B 1 77 ? -0.787 21.203 15.734 1 96.25 77 ASN B C 1
ATOM 2179 O O . ASN B 1 77 ? 0.306 21.469 15.234 1 96.25 77 ASN B O 1
ATOM 2183 N N . THR B 1 78 ? -0.945 20.688 16.906 1 96.69 78 THR B N 1
ATOM 2184 C CA . THR B 1 78 ? 0.219 20.297 17.688 1 96.69 78 THR B CA 1
ATOM 2185 C C . THR B 1 78 ? 1.026 19.219 16.969 1 96.69 78 THR B C 1
ATOM 2187 O O . THR B 1 78 ? 2.258 19.281 16.938 1 96.69 78 THR B O 1
ATOM 2190 N N . LYS B 1 79 ? 0.31 18.312 16.406 1 97.62 79 LYS B N 1
ATOM 2191 C CA . LYS B 1 79 ? 0.976 17.234 15.672 1 97.62 79 LYS B CA 1
ATOM 2192 C C . LYS B 1 79 ? 1.683 17.781 14.43 1 97.62 79 LYS B C 1
ATOM 2194 O O . LYS B 1 79 ? 2.816 17.391 14.141 1 97.62 79 LYS B O 1
ATOM 2199 N N . LEU B 1 80 ? 1.044 18.625 13.68 1 98.56 80 LEU B N 1
ATOM 2200 C CA . LEU B 1 80 ? 1.582 19.172 12.445 1 98.56 80 LEU B CA 1
ATOM 2201 C C . LEU B 1 80 ? 2.838 19.984 12.711 1 98.56 80 LEU B C 1
ATOM 2203 O O . LEU B 1 80 ? 3.852 19.828 12.031 1 98.56 80 LEU B O 1
ATOM 2207 N N . PHE B 1 81 ? 2.828 20.812 13.742 1 98.25 81 PHE B N 1
ATOM 2208 C CA . PHE B 1 81 ? 3.918 21.75 13.992 1 98.25 81 PHE B CA 1
ATOM 2209 C C . PHE B 1 81 ? 4.953 21.125 14.93 1 98.25 81 PHE B C 1
ATOM 2211 O O . PHE B 1 81 ? 5.941 21.781 15.281 1 98.25 81 PHE B O 1
ATOM 2218 N N . GLY B 1 82 ? 4.77 19.906 15.375 1 97.62 82 GLY B N 1
ATOM 2219 C CA . GLY B 1 82 ? 5.723 19.141 16.156 1 97.62 82 GLY B CA 1
ATOM 2220 C C . GLY B 1 82 ? 6.344 17.984 15.391 1 97.62 82 GLY B C 1
ATOM 2221 O O . GLY B 1 82 ? 7.203 18.203 14.539 1 97.62 82 GLY B O 1
ATOM 2222 N N . PRO B 1 83 ? 5.781 16.797 15.641 1 97.88 83 PRO B N 1
ATOM 2223 C CA . PRO B 1 83 ? 6.43 15.625 15.055 1 97.88 83 PRO B CA 1
ATOM 2224 C C . PRO B 1 83 ? 6.41 15.641 13.531 1 97.88 83 PRO B C 1
ATOM 2226 O O . PRO B 1 83 ? 7.383 15.219 12.891 1 97.88 83 PRO B O 1
ATOM 2229 N N . ILE B 1 84 ? 5.375 16.062 12.875 1 98.44 84 ILE B N 1
ATOM 2230 C CA . ILE B 1 84 ? 5.285 16.031 11.422 1 98.44 84 ILE B CA 1
ATOM 2231 C C . ILE B 1 84 ? 6.25 17.062 10.828 1 98.44 84 ILE B C 1
ATOM 2233 O O . ILE B 1 84 ? 6.988 16.75 9.891 1 98.44 84 ILE B O 1
ATOM 2237 N N . ARG B 1 85 ? 6.191 18.219 11.359 1 98.44 85 ARG B N 1
ATOM 2238 C CA . ARG B 1 85 ? 7.141 19.234 10.922 1 98.44 85 ARG B CA 1
ATOM 2239 C C . ARG B 1 85 ? 8.578 18.734 11.039 1 98.44 85 ARG B C 1
ATOM 2241 O O . ARG B 1 85 ? 9.359 18.875 10.102 1 98.44 85 ARG B O 1
ATOM 2248 N N . GLU B 1 86 ? 8.93 18.172 12.164 1 98.25 86 GLU B N 1
ATOM 2249 C CA . GLU B 1 86 ? 10.281 17.672 12.406 1 98.25 86 GLU B CA 1
ATOM 2250 C C . GLU B 1 86 ? 10.664 16.609 11.383 1 98.25 86 GLU B C 1
ATOM 2252 O O . GLU B 1 86 ? 11.797 16.594 10.883 1 98.25 86 GLU B O 1
ATOM 2257 N N . ARG B 1 87 ? 9.766 15.805 11.031 1 98.19 87 ARG B N 1
ATOM 2258 C CA . ARG B 1 87 ? 9.984 14.727 10.07 1 98.19 87 ARG B CA 1
ATOM 2259 C C . ARG B 1 87 ? 10.391 15.281 8.711 1 98.19 87 ARG B C 1
ATOM 2261 O O . ARG B 1 87 ? 11.203 14.68 8.008 1 98.19 87 ARG B O 1
ATOM 2268 N N . TYR B 1 88 ? 9.875 16.422 8.375 1 98.44 88 TYR B N 1
ATOM 2269 C CA . TYR B 1 88 ? 9.984 16.859 6.992 1 98.44 88 TYR B CA 1
ATOM 2270 C C . TYR B 1 88 ? 10.891 18.078 6.875 1 98.44 88 TYR B C 1
ATOM 2272 O O . TYR B 1 88 ? 10.984 18.688 5.812 1 98.44 88 TYR B O 1
ATOM 2280 N N . LEU B 1 89 ? 11.539 18.375 7.98 1 97.38 89 LEU B N 1
ATOM 2281 C CA . LEU B 1 89 ? 12.344 19.594 8.008 1 97.38 89 LEU B CA 1
ATOM 2282 C C . LEU B 1 89 ? 13.344 19.609 6.855 1 97.38 89 LEU B C 1
ATOM 2284 O O . LEU B 1 89 ? 13.562 20.656 6.234 1 97.38 89 LEU B O 1
ATOM 2288 N N . ASN B 1 90 ? 13.891 18.469 6.504 1 95.81 90 ASN B N 1
ATOM 2289 C CA . ASN B 1 90 ? 14.961 18.406 5.512 1 95.81 90 ASN B CA 1
ATOM 2290 C C . ASN B 1 90 ? 14.453 17.922 4.164 1 95.81 90 ASN B C 1
ATOM 2292 O O . ASN B 1 90 ? 15.242 17.656 3.252 1 95.81 90 ASN B O 1
ATOM 2296 N N . ARG B 1 91 ? 13.219 17.703 4.016 1 97.44 91 ARG B N 1
ATOM 2297 C CA . ARG B 1 91 ? 12.617 17.281 2.75 1 97.44 91 ARG B CA 1
ATOM 2298 C C . ARG B 1 91 ? 12.125 18.5 1.961 1 97.44 91 ARG B C 1
ATOM 2300 O O . ARG B 1 91 ? 11.32 19.281 2.463 1 97.44 91 ARG B O 1
ATOM 2307 N N . PRO B 1 92 ? 12.609 18.641 0.804 1 95.5 92 PRO B N 1
ATOM 2308 C CA . PRO B 1 92 ? 12.258 19.844 0.049 1 95.5 92 PRO B CA 1
ATOM 2309 C C . PRO B 1 92 ? 10.789 19.875 -0.36 1 95.5 92 PRO B C 1
ATOM 2311 O O . PRO B 1 92 ? 10.227 20.938 -0.597 1 95.5 92 PRO B O 1
ATOM 2314 N N . GLY B 1 93 ? 10.156 18.781 -0.48 1 95.81 93 GLY B N 1
ATOM 2315 C CA . GLY B 1 93 ? 8.789 18.594 -0.934 1 95.81 93 GLY B CA 1
ATOM 2316 C C . GLY B 1 93 ? 8.414 17.141 -1.124 1 95.81 93 GLY B C 1
ATOM 2317 O O . GLY B 1 93 ? 9.172 16.234 -0.755 1 95.81 93 GLY B O 1
ATOM 2318 N N . GLY B 1 94 ? 7.199 17 -1.589 1 95.88 94 GLY B N 1
ATOM 2319 C CA . GLY B 1 94 ? 6.793 15.617 -1.774 1 95.88 94 GLY B CA 1
ATOM 2320 C C . GLY B 1 94 ? 6.566 14.875 -0.467 1 95.88 94 GLY B C 1
ATOM 2321 O O . GLY B 1 94 ? 7.176 13.836 -0.222 1 95.88 94 GLY B O 1
ATOM 2322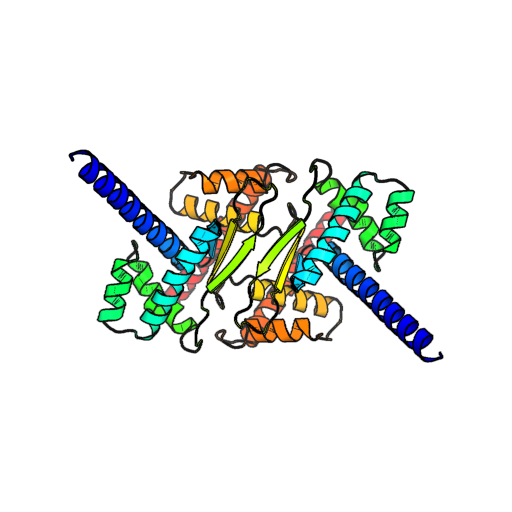 N N . TYR B 1 95 ? 5.711 15.445 0.281 1 98.31 95 TYR B N 1
ATOM 2323 C CA . TYR B 1 95 ? 5.484 14.93 1.628 1 98.31 95 TYR B CA 1
ATOM 2324 C C . TYR B 1 95 ? 4.469 13.797 1.617 1 98.31 95 TYR B C 1
ATOM 2326 O O . TYR B 1 95 ? 4.34 13.062 2.6 1 98.31 95 TYR B O 1
ATOM 2334 N N . THR B 1 96 ? 3.758 13.695 0.527 1 98.56 96 THR B N 1
ATOM 2335 C CA . THR B 1 96 ? 2.691 12.711 0.382 1 98.56 96 THR B CA 1
ATOM 2336 C C . THR B 1 96 ? 2.928 11.836 -0.844 1 98.56 96 THR B C 1
ATOM 2338 O O . THR B 1 96 ? 3.76 12.156 -1.695 1 98.56 96 THR B O 1
ATOM 2341 N N . ARG B 1 97 ? 2.293 10.727 -0.806 1 98.19 97 ARG B N 1
ATOM 2342 C CA . ARG B 1 97 ? 2.262 9.828 -1.957 1 98.19 97 ARG B CA 1
ATOM 2343 C C . ARG B 1 97 ? 0.847 9.32 -2.217 1 98.19 97 ARG B C 1
ATOM 2345 O O . ARG B 1 97 ? 0.124 8.977 -1.279 1 98.19 97 ARG B O 1
ATOM 2352 N N . VAL B 1 98 ? 0.502 9.344 -3.477 1 98.12 98 VAL B N 1
ATOM 2353 C CA . VAL B 1 98 ? -0.79 8.805 -3.881 1 98.12 98 VAL B CA 1
ATOM 2354 C C . VAL B 1 98 ? -0.581 7.516 -4.684 1 98.12 98 VAL B C 1
ATOM 2356 O O . VAL B 1 98 ? 0.161 7.508 -5.668 1 98.12 98 VAL B O 1
ATOM 2359 N N . LEU B 1 99 ? -1.14 6.457 -4.23 1 98.56 99 LEU B N 1
ATOM 2360 C CA . LEU B 1 99 ? -1.173 5.188 -4.957 1 98.56 99 LEU B CA 1
ATOM 2361 C C . LEU B 1 99 ? -2.52 4.992 -5.641 1 98.56 99 LEU B C 1
ATOM 2363 O O . LEU B 1 99 ? -3.535 4.773 -4.977 1 98.56 99 LEU B O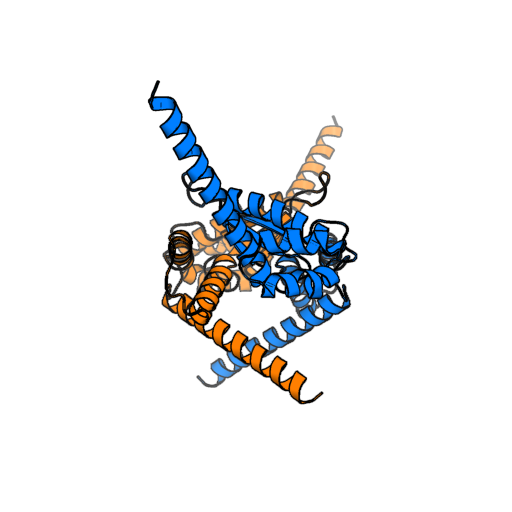 1
ATOM 2367 N N . ARG B 1 100 ? -2.471 5.027 -6.914 1 98.19 100 ARG B N 1
ATOM 2368 C CA . ARG B 1 100 ? -3.699 4.941 -7.695 1 98.19 100 ARG B CA 1
ATOM 2369 C C . ARG B 1 100 ? -4.082 3.486 -7.953 1 98.19 100 ARG B C 1
ATOM 2371 O O . ARG B 1 100 ? -3.221 2.656 -8.258 1 98.19 100 ARG B O 1
ATOM 2378 N N . ILE B 1 101 ? -5.352 3.223 -7.805 1 97.19 101 ILE B N 1
ATOM 2379 C CA . ILE B 1 101 ? -5.898 1.894 -8.055 1 97.19 101 ILE B CA 1
ATOM 2380 C C . ILE B 1 101 ? -6.984 1.978 -9.125 1 97.19 101 ILE B C 1
ATOM 2382 O O . ILE B 1 101 ? -8.031 2.594 -8.914 1 97.19 101 ILE B O 1
ATOM 2386 N N . GLU B 1 102 ? -6.754 1.359 -10.227 1 94.62 102 GLU B N 1
ATOM 2387 C CA . GLU B 1 102 ? -7.754 1.356 -11.289 1 94.62 102 GLU B CA 1
ATOM 2388 C C . GLU B 1 102 ? -8.953 0.484 -10.922 1 94.62 102 GLU B C 1
ATOM 2390 O O . GLU B 1 102 ? -8.789 -0.552 -10.266 1 94.62 102 GLU B O 1
ATOM 2395 N N . PRO B 1 103 ? -10.07 0.881 -11.391 1 91.62 103 PRO B N 1
ATOM 2396 C CA . PRO B 1 103 ? -11.266 0.101 -11.055 1 91.62 103 PRO B CA 1
ATOM 2397 C C . PRO B 1 103 ? -11.32 -1.239 -11.781 1 91.62 103 PRO B C 1
ATOM 2399 O O . PRO B 1 103 ? -10.703 -1.393 -12.844 1 91.62 103 PRO B O 1
ATOM 2402 N N . GLU B 1 104 ? -11.961 -2.162 -11.188 1 81.88 104 GLU B N 1
ATOM 2403 C CA . GLU B 1 104 ? -12.188 -3.455 -11.828 1 81.88 104 GLU B CA 1
ATOM 2404 C C . GLU B 1 104 ? -13.148 -3.326 -13.008 1 81.88 104 GLU B C 1
ATOM 2406 O O . GLU B 1 104 ? -12.938 -3.943 -14.055 1 81.88 104 GLU B O 1
ATOM 2411 N N . LYS B 1 105 ? -14.172 -2.508 -12.703 1 84.81 105 LYS B N 1
ATOM 2412 C CA . LYS B 1 105 ? -15.156 -2.256 -13.75 1 84.81 105 LYS B CA 1
ATOM 2413 C C . LYS B 1 105 ? -14.961 -0.875 -14.367 1 84.81 105 LYS B C 1
ATOM 2415 O O . LYS B 1 105 ? -14.633 0.084 -13.664 1 84.81 105 LYS B O 1
ATOM 2420 N N . GLU B 1 106 ? -15.305 -0.769 -15.57 1 84.44 106 GLU B N 1
ATOM 2421 C CA . GLU B 1 106 ? -15.039 0.449 -16.344 1 84.44 106 GLU B CA 1
ATOM 2422 C C . GLU B 1 106 ? -15.914 1.602 -15.852 1 84.44 106 GLU B C 1
ATOM 2424 O O . GLU B 1 106 ? -15.523 2.768 -15.945 1 84.44 106 GLU B O 1
ATOM 2429 N N . ASP B 1 107 ? -17.031 1.303 -15.32 1 88.56 107 ASP B N 1
ATOM 2430 C CA . ASP B 1 107 ? -17.969 2.348 -14.938 1 88.56 107 ASP B CA 1
ATOM 2431 C C . ASP B 1 107 ? -17.688 2.854 -13.523 1 88.56 107 ASP B C 1
ATOM 2433 O O . ASP B 1 107 ? -18.375 3.744 -13.031 1 88.56 107 ASP B O 1
ATOM 2437 N N . GLN B 1 108 ? -16.734 2.332 -12.938 1 89.25 108 GLN B N 1
ATOM 2438 C CA . GLN B 1 108 ? -16.375 2.758 -11.586 1 89.25 108 GLN B CA 1
ATOM 2439 C C . GLN B 1 108 ? -15.195 3.73 -11.609 1 89.25 108 GLN B C 1
ATOM 2441 O O . GLN B 1 108 ? -14.336 3.652 -12.484 1 89.25 108 GLN B O 1
ATOM 2446 N N . ALA B 1 109 ? -15.258 4.633 -10.727 1 92.44 109 ALA B N 1
ATOM 2447 C CA . ALA B 1 109 ? -14.164 5.59 -10.609 1 92.44 109 ALA B CA 1
ATOM 2448 C C . ALA B 1 109 ? -12.938 4.945 -9.969 1 92.44 109 ALA B C 1
ATOM 2450 O O . ALA B 1 109 ? -13.07 4.043 -9.133 1 92.44 109 ALA B O 1
ATOM 2451 N N . PRO B 1 110 ? -11.75 5.469 -10.352 1 96.5 110 PRO B N 1
ATOM 2452 C CA . PRO B 1 110 ? -10.547 4.961 -9.68 1 96.5 110 PRO B CA 1
ATOM 2453 C C . PRO B 1 110 ? -10.477 5.371 -8.211 1 96.5 110 PRO B C 1
ATOM 2455 O O . PRO B 1 110 ? -10.984 6.434 -7.84 1 96.5 110 PRO B O 1
ATOM 2458 N N . SER B 1 111 ? -9.906 4.539 -7.441 1 97.25 111 SER B N 1
ATOM 2459 C CA . SER B 1 111 ? -9.648 4.832 -6.035 1 97.25 111 SER B CA 1
ATOM 2460 C C . SER B 1 111 ? -8.164 5.082 -5.789 1 97.25 111 SER B C 1
ATOM 2462 O O . SER B 1 111 ? -7.355 5.039 -6.719 1 97.25 111 SER B O 1
ATOM 2464 N N . ALA B 1 112 ? -7.863 5.477 -4.539 1 98.38 112 ALA B N 1
ATOM 2465 C CA . ALA B 1 112 ? -6.465 5.758 -4.23 1 98.38 112 ALA B CA 1
ATOM 2466 C C . ALA B 1 112 ? -6.203 5.656 -2.73 1 98.38 112 ALA B C 1
ATOM 2468 O O . ALA B 1 112 ? -7.121 5.801 -1.923 1 98.38 112 ALA B O 1
ATOM 2469 N N . ILE B 1 113 ? -4.957 5.324 -2.445 1 98.5 113 ILE B N 1
ATOM 2470 C CA . ILE B 1 113 ? -4.414 5.484 -1.102 1 98.5 113 ILE B CA 1
ATOM 2471 C C . ILE B 1 113 ? -3.521 6.723 -1.049 1 98.5 113 ILE B C 1
ATOM 2473 O O . ILE B 1 113 ? -2.643 6.895 -1.896 1 98.5 113 ILE B O 1
ATOM 2477 N N . LEU B 1 114 ? -3.828 7.594 -0.182 1 98.75 114 LEU B N 1
ATOM 2478 C CA . LEU B 1 114 ? -3.006 8.766 0.091 1 98.75 114 LEU B CA 1
ATOM 2479 C C . LEU B 1 114 ? -2.273 8.617 1.42 1 98.75 114 LEU B C 1
ATOM 2481 O O . LEU B 1 114 ? -2.896 8.367 2.453 1 98.75 114 LEU B O 1
ATOM 2485 N N . GLU B 1 115 ? -0.961 8.742 1.362 1 98.81 115 GLU B N 1
ATOM 2486 C CA . GLU B 1 115 ? -0.195 8.523 2.586 1 98.81 115 GLU B CA 1
ATOM 2487 C C . GLU B 1 115 ? 0.874 9.602 2.764 1 98.81 115 GLU B C 1
ATOM 2489 O O . GLU B 1 115 ? 1.336 10.188 1.787 1 98.81 115 GLU B O 1
ATOM 2494 N N . LEU B 1 116 ? 1.242 9.93 4.062 1 98.75 116 LEU B N 1
ATOM 2495 C CA . LEU B 1 116 ? 2.443 10.703 4.363 1 98.75 116 LEU B CA 1
ATOM 2496 C C . LEU B 1 116 ? 3.693 9.844 4.223 1 98.75 116 LEU B C 1
ATOM 2498 O O . LEU B 1 116 ? 3.777 8.766 4.812 1 98.75 116 LEU B O 1
ATOM 2502 N N . VAL B 1 117 ? 4.652 10.297 3.449 1 98.12 117 VAL B N 1
ATOM 2503 C CA . VAL B 1 117 ? 5.867 9.516 3.246 1 98.12 117 VAL B CA 1
ATOM 2504 C C . VAL B 1 117 ? 6.785 9.664 4.457 1 98.12 117 VAL B C 1
ATOM 2506 O O . VAL B 1 117 ? 6.531 10.492 5.34 1 98.12 117 VAL B O 1
ATOM 2509 N N . ASP B 1 118 ? 7.754 8.797 4.602 1 98.06 118 ASP B N 1
ATOM 2510 C CA . ASP B 1 118 ? 8.766 8.828 5.648 1 98.06 118 ASP B CA 1
ATOM 2511 C C . ASP B 1 118 ? 8.133 8.664 7.031 1 98.06 118 ASP B C 1
ATOM 2513 O O . ASP B 1 118 ? 8.711 9.086 8.039 1 98.06 118 ASP B O 1
ATOM 2517 N N . GLY B 1 119 ? 6.902 8.242 7.055 1 96.81 119 GLY B N 1
ATOM 2518 C CA . GLY B 1 119 ? 6.203 7.984 8.305 1 96.81 119 GLY B CA 1
ATOM 2519 C C . GLY B 1 119 ? 5.863 6.52 8.508 1 96.81 119 GLY B C 1
ATOM 2520 O O . GLY B 1 119 ? 6.328 5.66 7.754 1 96.81 119 GLY B O 1
ATOM 2521 N N . PRO B 1 120 ? 5.039 6.254 9.492 1 95.5 120 PRO B N 1
ATOM 2522 C CA . PRO B 1 120 ? 4.781 4.859 9.875 1 95.5 120 PRO B CA 1
ATOM 2523 C C . PRO B 1 120 ? 3.938 4.117 8.844 1 95.5 120 PRO B C 1
ATOM 2525 O O . PRO B 1 120 ? 3.893 2.883 8.852 1 95.5 120 PRO B O 1
ATOM 2528 N N . ARG B 1 121 ? 3.283 4.801 7.953 1 96.88 121 ARG B N 1
ATOM 2529 C CA . ARG B 1 121 ? 2.375 4.164 7.004 1 96.88 121 ARG B CA 1
ATOM 2530 C C . ARG B 1 121 ? 2.957 4.172 5.598 1 96.88 121 ARG B C 1
ATOM 2532 O O . ARG B 1 121 ? 2.244 3.928 4.621 1 96.88 121 ARG B O 1
ATOM 2539 N N . ASP B 1 122 ? 4.199 4.48 5.512 1 97.69 122 ASP B N 1
ATOM 2540 C CA . ASP B 1 122 ? 4.887 4.555 4.223 1 97.69 122 ASP B CA 1
ATOM 2541 C C . ASP B 1 122 ? 4.992 3.172 3.582 1 97.69 122 ASP B C 1
ATOM 2543 O O . ASP B 1 122 ? 5.852 2.373 3.955 1 97.69 122 ASP B O 1
ATOM 2547 N N . MET B 1 123 ? 4.199 2.932 2.547 1 97.06 123 MET B N 1
ATOM 2548 C CA . MET B 1 123 ? 4.074 1.607 1.945 1 97.06 123 MET B CA 1
ATOM 2549 C C . MET B 1 123 ? 5.336 1.239 1.171 1 97.06 123 MET B C 1
ATOM 2551 O O . MET B 1 123 ? 5.734 0.073 1.145 1 97.06 123 MET B O 1
ATOM 2555 N N . ARG B 1 124 ? 5.938 2.184 0.527 1 96.5 124 ARG B N 1
ATOM 2556 C CA . ARG B 1 124 ? 7.164 1.9 -0.213 1 96.5 124 ARG B CA 1
ATOM 2557 C C . ARG B 1 124 ? 8.289 1.494 0.731 1 96.5 124 ARG B C 1
ATOM 2559 O O . ARG B 1 124 ? 9.109 0.638 0.395 1 96.5 124 ARG B O 1
ATOM 2566 N N . PHE B 1 125 ? 8.336 2.168 1.843 1 98.12 125 PHE B N 1
ATOM 2567 C CA . PHE B 1 125 ? 9.312 1.809 2.865 1 98.12 125 PHE B CA 1
ATOM 2568 C C . PHE B 1 125 ? 9.102 0.375 3.336 1 98.12 125 PHE B C 1
ATOM 2570 O O . PHE B 1 125 ? 10.047 -0.411 3.393 1 98.12 125 PHE B O 1
ATOM 2577 N N . ALA B 1 126 ? 7.848 0.038 3.641 1 97.12 126 ALA B N 1
ATOM 2578 C CA . ALA B 1 126 ? 7.504 -1.299 4.117 1 97.12 126 ALA B CA 1
ATOM 2579 C C . ALA B 1 126 ? 7.836 -2.357 3.07 1 97.12 126 ALA B C 1
ATOM 2581 O O . ALA B 1 126 ? 8.398 -3.406 3.393 1 97.12 126 ALA B O 1
ATOM 2582 N N . MET B 1 127 ? 7.543 -2.09 1.837 1 97 127 MET B N 1
ATOM 2583 C CA . MET B 1 127 ? 7.785 -3.033 0.75 1 97 127 MET B CA 1
ATOM 2584 C C . MET B 1 127 ? 9.281 -3.227 0.521 1 97 127 MET B C 1
ATOM 2586 O O . MET B 1 127 ? 9.734 -4.34 0.256 1 97 127 MET B O 1
ATOM 2590 N N . THR B 1 128 ? 10.016 -2.127 0.601 1 97.69 128 THR B N 1
ATOM 2591 C CA . THR B 1 128 ? 11.461 -2.213 0.438 1 97.69 128 THR B CA 1
ATOM 2592 C C . THR B 1 128 ? 12.086 -3.043 1.558 1 97.69 128 THR B C 1
ATOM 2594 O O . THR B 1 128 ? 12.93 -3.904 1.303 1 97.69 128 THR B O 1
ATOM 2597 N N . ALA B 1 129 ? 11.625 -2.773 2.725 1 98.06 129 ALA B N 1
ATOM 2598 C CA . ALA B 1 129 ? 12.117 -3.537 3.869 1 98.06 129 ALA B CA 1
ATOM 2599 C C . ALA B 1 129 ? 11.828 -5.023 3.703 1 98.06 129 ALA B C 1
ATOM 2601 O O . ALA B 1 129 ? 12.68 -5.867 3.988 1 98.06 129 ALA B O 1
ATOM 2602 N N . ARG B 1 130 ? 10.711 -5.312 3.287 1 96.19 130 ARG B N 1
ATOM 2603 C CA . ARG B 1 130 ? 10.312 -6.703 3.096 1 96.19 130 ARG B CA 1
ATOM 2604 C C . ARG B 1 130 ? 11.172 -7.375 2.027 1 96.19 130 ARG B C 1
ATOM 2606 O O . ARG B 1 130 ? 11.539 -8.547 2.166 1 96.19 130 ARG B O 1
ATOM 2613 N N . THR B 1 131 ? 11.375 -6.695 0.931 1 96.12 131 THR B N 1
ATOM 2614 C CA . THR B 1 131 ? 12.203 -7.227 -0.141 1 96.12 131 THR B CA 1
ATOM 2615 C C . THR B 1 131 ? 13.617 -7.516 0.362 1 96.12 131 THR B C 1
ATOM 2617 O O . THR B 1 131 ? 14.18 -8.578 0.082 1 96.12 131 THR B O 1
ATOM 2620 N N . LEU B 1 132 ? 14.125 -6.617 1.17 1 96.56 132 LEU B N 1
ATOM 2621 C CA . LEU B 1 132 ? 15.469 -6.793 1.709 1 96.56 132 LEU B CA 1
ATOM 2622 C C . LEU B 1 132 ? 15.516 -7.957 2.691 1 96.56 132 LEU B C 1
ATOM 2624 O O . LEU B 1 132 ? 16.469 -8.734 2.693 1 96.56 132 LEU B O 1
ATOM 2628 N N . ALA B 1 133 ? 14.516 -8.047 3.512 1 96.12 133 ALA B N 1
ATOM 2629 C CA . ALA B 1 133 ? 14.438 -9.148 4.473 1 96.12 133 ALA B CA 1
ATOM 2630 C C . ALA B 1 133 ? 14.414 -10.5 3.758 1 96.12 133 ALA B C 1
ATOM 2632 O O . ALA B 1 133 ? 15.102 -11.438 4.172 1 96.12 133 ALA B O 1
ATOM 2633 N N . ARG B 1 134 ? 13.695 -10.555 2.736 1 91.62 134 ARG B N 1
ATOM 2634 C CA . ARG B 1 134 ? 13.586 -11.781 1.951 1 91.62 134 ARG B CA 1
ATOM 2635 C C . ARG B 1 134 ? 14.922 -12.148 1.315 1 91.62 134 ARG B C 1
ATOM 2637 O O . ARG B 1 134 ? 15.344 -13.305 1.36 1 91.62 134 ARG B O 1
ATOM 2644 N N . LYS B 1 135 ? 15.492 -11.203 0.724 1 92.38 135 LYS B N 1
ATOM 2645 C CA . LYS B 1 135 ? 16.781 -11.43 0.072 1 92.38 135 LYS B CA 1
ATOM 2646 C C . LYS B 1 135 ? 17.812 -11.953 1.065 1 92.38 1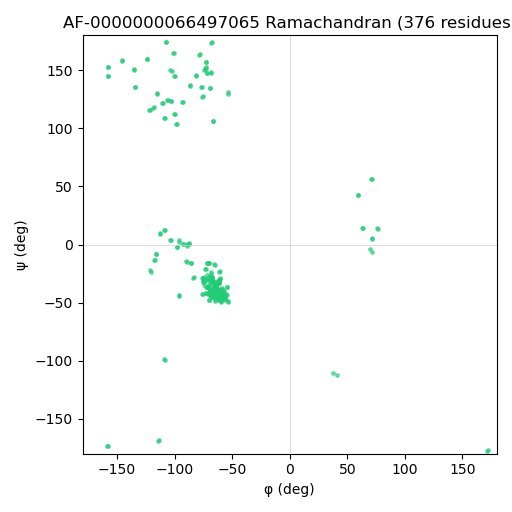35 LYS B C 1
ATOM 2648 O O . LYS B 1 135 ? 18.547 -12.891 0.761 1 92.38 135 LYS B O 1
ATOM 2653 N N . ARG B 1 136 ? 17.781 -11.453 2.158 1 92.19 136 ARG B N 1
ATOM 2654 C CA . ARG B 1 136 ? 18.734 -11.867 3.188 1 92.19 136 ARG B CA 1
ATOM 2655 C C . ARG B 1 136 ? 18.469 -13.297 3.641 1 92.19 136 ARG B C 1
ATOM 2657 O O . ARG B 1 136 ? 19.406 -14.07 3.834 1 92.19 136 ARG B O 1
ATOM 2664 N N . THR B 1 137 ? 17.25 -13.508 3.82 1 89.88 137 THR B N 1
ATOM 2665 C CA . THR B 1 137 ? 16.859 -14.852 4.242 1 89.88 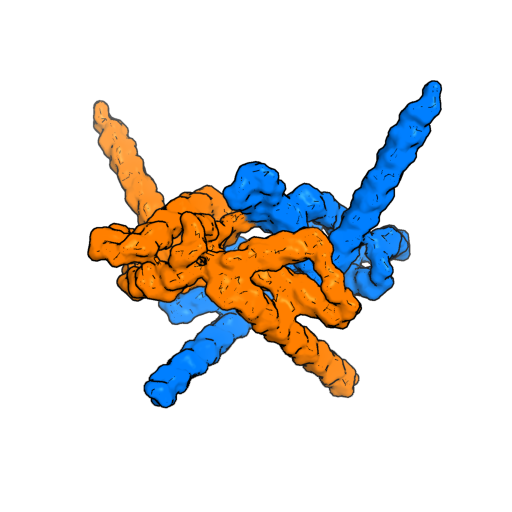137 THR B CA 1
ATOM 2666 C C . THR B 1 137 ? 17.266 -15.883 3.193 1 89.88 137 THR B C 1
ATOM 2668 O O . THR B 1 137 ? 17.594 -17.031 3.531 1 89.88 137 THR B O 1
ATOM 2671 N N . GLU B 1 138 ? 17.312 -15.461 1.933 1 88.25 138 GLU B N 1
ATOM 2672 C CA . GLU B 1 138 ? 17.656 -16.344 0.832 1 88.25 138 GLU B CA 1
ATOM 2673 C C . GLU B 1 138 ? 19.172 -16.359 0.582 1 88.25 138 GLU B C 1
ATOM 2675 O O . GLU B 1 138 ? 19.641 -17.031 -0.333 1 88.25 138 GLU B O 1
ATOM 2680 N N . GLY B 1 139 ? 19.844 -15.617 1.33 1 87.75 139 GLY B N 1
ATOM 2681 C CA . GLY B 1 139 ? 21.281 -15.57 1.196 1 87.75 139 GLY B CA 1
ATOM 2682 C C . GLY B 1 139 ? 21.75 -14.75 0.005 1 87.75 139 GLY B C 1
ATOM 2683 O O . GLY B 1 139 ? 22.844 -14.961 -0.509 1 87.75 139 GLY B O 1
ATOM 2684 N N . ASP B 1 140 ? 20.875 -14.039 -0.51 1 83.25 140 ASP B N 1
ATOM 2685 C CA . ASP B 1 140 ? 21.188 -13.156 -1.633 1 83.25 140 ASP B CA 1
ATOM 2686 C C . ASP B 1 140 ? 21.422 -11.727 -1.16 1 83.25 140 ASP B C 1
ATOM 2688 O O . ASP B 1 140 ? 20.469 -10.969 -0.959 1 83.25 140 ASP B O 1
ATOM 2692 N N . ASP B 1 141 ? 22.625 -11.406 -1.129 1 76.62 141 ASP B N 1
ATOM 2693 C CA . ASP B 1 141 ? 22.938 -10.07 -0.627 1 76.62 141 ASP B CA 1
ATOM 2694 C C . ASP B 1 141 ? 23.094 -9.078 -1.775 1 76.62 141 ASP B C 1
ATOM 2696 O O . ASP B 1 141 ? 23.422 -7.91 -1.551 1 76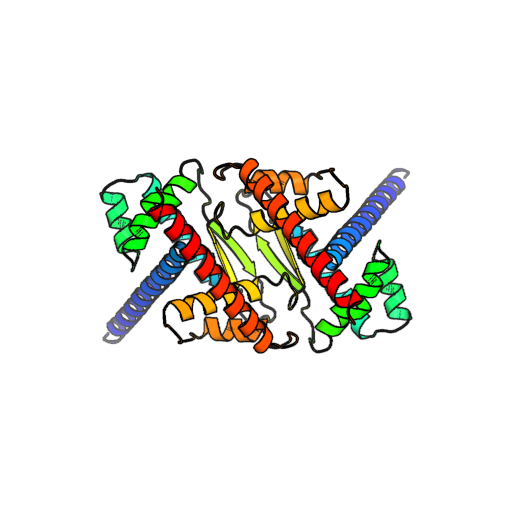.62 141 ASP B O 1
ATOM 2700 N N . SER B 1 142 ? 22.875 -9.578 -2.965 1 81.25 142 SER B N 1
ATOM 2701 C CA . SER B 1 142 ? 23.016 -8.68 -4.105 1 81.25 142 SER B CA 1
ATOM 2702 C C . SER B 1 142 ? 21.812 -7.746 -4.23 1 81.25 142 SER B C 1
ATOM 2704 O O . SER B 1 142 ? 20.703 -8.102 -3.855 1 81.25 142 SER B O 1
ATOM 2706 N N . MET B 1 143 ? 22.094 -6.48 -4.473 1 82.75 143 MET B N 1
ATOM 2707 C CA . MET B 1 143 ? 21.047 -5.492 -4.73 1 82.75 143 MET B CA 1
ATOM 2708 C C . MET B 1 143 ? 21.047 -5.062 -6.191 1 82.75 143 MET B C 1
ATOM 2710 O O . MET B 1 143 ? 21.984 -4.395 -6.645 1 82.75 143 MET B O 1
ATOM 2714 N N . ASN B 1 144 ? 20.062 -5.504 -6.816 1 87.94 144 ASN B N 1
ATOM 2715 C CA . ASN B 1 144 ? 19.953 -5.012 -8.188 1 87.94 144 ASN B CA 1
ATOM 2716 C C . ASN B 1 144 ? 19.625 -3.52 -8.219 1 87.94 144 ASN B C 1
ATOM 2718 O O . ASN B 1 144 ? 19.484 -2.891 -7.168 1 87.94 144 ASN B O 1
ATOM 2722 N N . GLU B 1 145 ? 19.641 -2.998 -9.398 1 91.44 145 GLU B N 1
ATOM 2723 C CA . GLU B 1 145 ? 19.5 -1.554 -9.562 1 91.44 145 GLU B CA 1
ATOM 2724 C C . GLU B 1 145 ? 18.156 -1.063 -9.008 1 91.44 145 GLU B C 1
ATOM 2726 O O . GLU B 1 145 ? 18.094 -0.036 -8.336 1 91.44 145 GLU B O 1
ATOM 2731 N N . LEU B 1 146 ? 17.172 -1.761 -9.273 1 91.19 146 LEU B N 1
ATOM 2732 C CA . LEU B 1 146 ? 15.844 -1.354 -8.82 1 91.19 146 LEU B CA 1
ATOM 2733 C C . LEU B 1 146 ? 15.773 -1.349 -7.297 1 91.19 146 LEU B C 1
ATOM 2735 O O . LEU B 1 146 ? 15.25 -0.405 -6.699 1 91.19 146 LEU B O 1
ATOM 2739 N N . THR B 1 147 ? 16.297 -2.359 -6.695 1 94 147 THR B N 1
ATOM 2740 C CA . THR B 1 147 ? 16.297 -2.436 -5.238 1 94 147 THR B CA 1
ATOM 2741 C C . THR B 1 147 ? 17.109 -1.294 -4.641 1 94 147 THR B C 1
ATOM 2743 O O . THR B 1 147 ? 16.703 -0.679 -3.654 1 94 147 THR B O 1
ATOM 2746 N N . ALA B 1 148 ? 18.234 -1.021 -5.223 1 95.31 148 ALA B N 1
ATOM 2747 C CA . ALA B 1 148 ? 19.078 0.078 -4.766 1 95.31 148 ALA B CA 1
ATOM 2748 C C . ALA B 1 148 ? 18.344 1.412 -4.863 1 95.31 148 ALA B C 1
ATOM 2750 O O . ALA B 1 148 ? 18.422 2.238 -3.951 1 95.31 148 ALA B O 1
ATOM 2751 N N . LEU B 1 149 ? 17.703 1.586 -5.961 1 93.5 149 LEU B N 1
ATOM 2752 C CA . LEU B 1 149 ? 16.938 2.814 -6.164 1 93.5 149 LEU B CA 1
ATOM 2753 C C . LEU B 1 149 ? 15.82 2.934 -5.137 1 93.5 149 LEU B C 1
ATOM 2755 O O . LEU B 1 149 ? 15.57 4.02 -4.613 1 93.5 149 LEU B O 1
ATOM 2759 N N . ASN B 1 150 ? 15.164 1.841 -4.875 1 94.88 150 ASN B N 1
ATOM 2760 C CA . ASN B 1 150 ? 14.094 1.841 -3.881 1 94.88 150 ASN B CA 1
ATOM 2761 C C . ASN B 1 150 ? 14.617 2.186 -2.49 1 94.88 150 ASN B C 1
ATOM 2763 O O . ASN B 1 150 ? 13.992 2.947 -1.755 1 94.88 150 ASN B O 1
ATOM 2767 N N . VAL B 1 151 ? 15.719 1.653 -2.166 1 97.31 151 VAL B N 1
ATOM 2768 C CA . VAL B 1 151 ? 16.344 1.93 -0.876 1 97.31 151 VAL B CA 1
ATOM 2769 C C . VAL B 1 151 ? 16.641 3.424 -0.754 1 97.31 151 VAL B C 1
ATOM 2771 O O . VAL B 1 151 ? 16.312 4.047 0.26 1 97.31 151 VAL B O 1
ATOM 2774 N N . LEU B 1 152 ? 17.219 3.934 -1.774 1 96.06 152 LEU B N 1
ATOM 2775 C CA . LEU B 1 152 ? 17.562 5.355 -1.768 1 96.06 152 LEU B CA 1
ATOM 2776 C C . LEU B 1 152 ? 16.312 6.211 -1.609 1 96.06 152 LEU B C 1
ATOM 2778 O O . LEU B 1 152 ? 16.281 7.145 -0.805 1 96.06 152 LEU B O 1
ATOM 2782 N N . LYS B 1 153 ? 15.297 5.902 -2.268 1 94.81 153 LYS B N 1
ATOM 2783 C CA . LYS B 1 153 ? 14.078 6.707 -2.305 1 94.81 153 LYS B CA 1
ATOM 2784 C C . LYS B 1 153 ? 13.391 6.727 -0.944 1 94.81 153 LYS B C 1
ATOM 2786 O O . LYS B 1 153 ? 12.797 7.734 -0.556 1 94.81 153 LYS B O 1
ATOM 2791 N N . VAL B 1 154 ? 13.523 5.633 -0.17 1 97.44 154 VAL B N 1
ATOM 2792 C CA . VAL B 1 154 ? 12.75 5.555 1.062 1 97.44 154 VAL B CA 1
ATOM 2793 C C . VAL B 1 154 ? 13.617 5.984 2.246 1 97.44 154 VAL B C 1
ATOM 2795 O O . VAL B 1 154 ? 13.125 6.09 3.375 1 97.44 154 VAL B O 1
ATOM 2798 N N . THR B 1 155 ? 14.914 6.305 1.974 1 98.12 155 THR B N 1
ATOM 2799 C CA . THR B 1 155 ? 15.773 6.594 3.115 1 98.12 155 THR B CA 1
ATOM 2800 C C . THR B 1 155 ? 16.359 8 3.012 1 98.12 155 THR B C 1
ATOM 2802 O O . THR B 1 155 ? 16.734 8.594 4.02 1 98.12 155 THR B O 1
ATOM 2805 N N . ARG B 1 156 ? 16.438 8.586 1.886 1 96.69 156 ARG B N 1
ATOM 2806 C CA . ARG B 1 156 ? 17.25 9.781 1.644 1 96.69 156 ARG B CA 1
ATOM 2807 C C . ARG B 1 156 ? 16.766 10.953 2.486 1 96.69 156 ARG B C 1
ATOM 2809 O O . ARG B 1 156 ? 17.562 11.781 2.932 1 96.69 156 ARG B O 1
ATOM 2816 N N . PHE B 1 157 ? 15.5 11.086 2.803 1 97.31 157 PHE B N 1
ATOM 2817 C CA . PHE B 1 157 ? 14.984 12.211 3.574 1 97.31 157 PHE B CA 1
ATOM 2818 C C . PHE B 1 157 ? 14.422 11.742 4.91 1 97.31 157 PHE B C 1
ATOM 2820 O O . PHE B 1 157 ? 14.031 12.562 5.746 1 97.31 157 PHE B O 1
ATOM 2827 N N . ARG B 1 158 ? 14.336 10.414 5.082 1 97.56 158 ARG B N 1
ATOM 2828 C CA . ARG B 1 158 ? 13.75 9.836 6.285 1 97.56 158 ARG B CA 1
ATOM 2829 C C . ARG B 1 158 ? 14.633 10.086 7.504 1 97.56 158 ARG B C 1
ATOM 2831 O O . ARG B 1 158 ? 15.852 9.906 7.438 1 97.56 158 ARG B O 1
ATOM 2838 N N . PRO B 1 159 ? 13.961 10.508 8.633 1 94.94 159 PRO B N 1
ATOM 2839 C CA . PRO B 1 159 ? 14.75 10.531 9.867 1 94.94 159 PRO B CA 1
ATOM 2840 C C . PRO B 1 159 ? 15.422 9.195 10.164 1 94.94 159 PRO B C 1
ATOM 2842 O O . PRO B 1 159 ? 14.766 8.148 10.125 1 94.94 159 PRO B O 1
ATOM 2845 N N . ASP B 1 160 ? 16.672 9.078 10.445 1 94.62 160 ASP B N 1
ATOM 2846 C CA . ASP B 1 160 ? 17.5 7.898 10.703 1 94.62 160 ASP B CA 1
ATOM 2847 C C . ASP B 1 160 ? 17.734 7.102 9.422 1 94.62 160 ASP B C 1
ATOM 2849 O O . ASP B 1 160 ? 18.359 6.047 9.445 1 94.62 160 ASP B O 1
ATOM 2853 N N . GLY B 1 161 ? 17.125 7.441 8.391 1 95.62 161 GLY B N 1
ATOM 2854 C CA . GLY B 1 161 ? 17.359 6.945 7.047 1 95.62 161 GLY B CA 1
ATOM 2855 C C . GLY B 1 161 ? 17.609 5.449 6.992 1 95.62 161 GLY B C 1
ATOM 2856 O O . GLY B 1 161 ? 16.75 4.66 7.375 1 95.62 161 GLY B O 1
ATOM 2857 N N . LYS B 1 162 ? 18.859 5.145 6.641 1 97 162 LYS B N 1
ATOM 2858 C CA . LYS B 1 162 ? 19.25 3.756 6.43 1 97 162 LYS B CA 1
ATOM 2859 C C . LYS B 1 162 ? 19.156 2.953 7.723 1 97 162 LYS B C 1
ATOM 2861 O O . LYS B 1 162 ? 18.844 1.763 7.699 1 97 162 LYS B O 1
ATOM 2866 N N . LYS B 1 163 ? 19.406 3.602 8.797 1 98.19 163 LYS B N 1
ATOM 2867 C CA . LYS B 1 163 ? 19.297 2.924 10.086 1 98.19 163 LYS B CA 1
ATOM 2868 C C . LYS B 1 163 ? 17.859 2.516 10.375 1 98.19 163 LYS B C 1
ATOM 2870 O O . LYS B 1 163 ? 17.609 1.418 10.883 1 98.19 163 LYS B O 1
ATOM 2875 N N . ALA B 1 164 ? 17 3.418 10.055 1 98.12 164 ALA B N 1
ATOM 2876 C CA . ALA B 1 164 ? 15.586 3.111 10.227 1 98.12 164 ALA B CA 1
ATOM 2877 C C . ALA B 1 164 ? 15.172 1.918 9.375 1 98.12 164 ALA B C 1
ATOM 2879 O O . ALA B 1 164 ? 14.414 1.056 9.82 1 98.12 164 ALA B O 1
ATOM 2880 N N . LEU B 1 165 ? 15.656 1.864 8.156 1 98.31 165 LEU B N 1
ATOM 2881 C CA . LEU B 1 165 ? 15.336 0.774 7.242 1 98.31 165 LEU B CA 1
ATOM 2882 C C . LEU B 1 165 ? 15.891 -0.549 7.758 1 98.31 165 LEU B C 1
ATOM 2884 O O . LEU B 1 165 ? 15.203 -1.571 7.727 1 98.31 165 LEU B O 1
ATOM 2888 N N . GLU B 1 166 ? 17.109 -0.491 8.234 1 98 166 GLU B N 1
ATOM 2889 C CA . GLU B 1 166 ? 17.734 -1.691 8.773 1 98 166 GLU B CA 1
ATOM 2890 C C . GLU B 1 166 ? 16.953 -2.24 9.961 1 98 166 GLU B C 1
ATOM 2892 O O . GLU B 1 166 ? 16.781 -3.455 10.094 1 98 166 GLU B O 1
ATOM 2897 N N . ARG B 1 167 ? 16.5 -1.37 10.766 1 98 167 ARG B N 1
ATOM 2898 C CA . ARG B 1 167 ? 15.711 -1.782 11.922 1 98 167 ARG B CA 1
ATOM 2899 C C . ARG B 1 167 ? 14.422 -2.477 11.477 1 98 167 ARG B C 1
ATOM 2901 O O . ARG B 1 167 ? 14.023 -3.48 12.07 1 98 167 ARG B O 1
ATOM 2908 N N . GLU B 1 168 ? 13.844 -1.903 10.484 1 97.88 168 GLU B N 1
ATOM 2909 C CA . GLU B 1 168 ? 12.609 -2.484 9.977 1 97.88 168 GLU B CA 1
ATOM 2910 C C . GLU B 1 168 ? 12.859 -3.85 9.336 1 97.88 168 GLU B C 1
ATOM 2912 O O . GLU B 1 168 ? 12.062 -4.773 9.5 1 97.88 168 GLU B O 1
ATOM 2917 N N . VAL B 1 169 ? 13.906 -4.004 8.609 1 97.75 169 VAL B N 1
ATOM 2918 C CA . VAL B 1 169 ? 14.281 -5.27 7.988 1 97.75 169 VAL B CA 1
ATOM 2919 C C . VAL B 1 169 ? 14.469 -6.34 9.062 1 97.75 169 VAL B C 1
ATOM 2921 O O . VAL B 1 169 ? 13.961 -7.457 8.93 1 97.75 169 VAL B O 1
ATOM 2924 N N . GLU B 1 170 ? 15.133 -5.996 10.133 1 97.5 170 GLU B N 1
ATOM 2925 C CA . GLU B 1 170 ? 15.375 -6.926 11.227 1 97.5 170 GLU B CA 1
ATOM 2926 C C . GLU B 1 170 ? 14.062 -7.332 11.906 1 97.5 170 GLU B C 1
ATOM 2928 O O . GLU B 1 170 ? 13.883 -8.5 12.266 1 97.5 170 GLU B O 1
ATOM 2933 N N . ARG B 1 171 ? 13.258 -6.355 12.086 1 96.88 171 ARG B N 1
ATOM 2934 C CA . ARG B 1 171 ? 11.961 -6.629 12.688 1 96.88 171 ARG B CA 1
ATOM 2935 C C . ARG B 1 171 ? 11.18 -7.641 11.859 1 96.88 171 ARG B C 1
ATOM 2937 O O . ARG B 1 171 ? 10.617 -8.594 12.406 1 96.88 171 ARG B O 1
ATOM 2944 N N . ILE B 1 172 ? 11.188 -7.488 10.625 1 95.62 172 ILE B N 1
ATOM 2945 C CA . ILE B 1 172 ? 10.453 -8.352 9.711 1 95.62 172 ILE B CA 1
ATOM 2946 C C . ILE B 1 172 ? 11.047 -9.758 9.734 1 95.62 172 ILE B C 1
ATOM 2948 O O . ILE B 1 172 ? 10.312 -10.75 9.758 1 95.62 172 ILE B O 1
ATOM 2952 N N . GLN B 1 173 ? 12.297 -9.805 9.734 1 95.31 173 GLN B N 1
ATOM 2953 C CA . GLN B 1 173 ? 12.969 -11.102 9.789 1 95.31 173 GLN B CA 1
ATOM 2954 C C . GLN B 1 173 ? 12.602 -11.859 11.055 1 95.31 173 GLN B C 1
ATOM 2956 O O . GLN B 1 173 ? 12.359 -13.07 11.016 1 95.31 173 GLN B O 1
ATOM 2961 N N . ARG B 1 174 ? 12.531 -11.18 12.117 1 94.38 174 ARG B N 1
ATOM 2962 C CA . ARG B 1 174 ? 12.164 -11.789 13.391 1 94.38 174 ARG B CA 1
ATOM 2963 C C . ARG B 1 174 ? 10.734 -12.305 13.367 1 94.38 174 ARG B C 1
ATOM 2965 O O . ARG B 1 174 ? 10.453 -13.398 13.852 1 94.38 174 ARG B O 1
ATOM 2972 N N . GLU B 1 175 ? 9.953 -11.492 12.844 1 91.69 175 GLU B N 1
ATOM 2973 C CA . GLU B 1 175 ? 8.555 -11.875 12.734 1 91.69 175 GLU B CA 1
ATOM 2974 C C . GLU B 1 175 ? 8.383 -13.109 11.859 1 91.69 175 GLU B C 1
ATOM 2976 O O . GLU B 1 175 ? 7.566 -13.984 12.164 1 91.69 175 GLU B O 1
ATOM 2981 N N . GLN B 1 176 ? 9.078 -13.172 10.773 1 89.12 176 GLN B N 1
ATOM 2982 C CA . GLN B 1 176 ? 9.008 -14.305 9.859 1 89.12 176 GLN B CA 1
ATOM 2983 C C . GLN B 1 176 ? 9.516 -15.578 10.523 1 89.12 176 GLN B C 1
ATOM 2985 O O . GLN B 1 176 ? 8.953 -16.656 10.32 1 89.12 176 GLN B O 1
ATOM 2990 N N . ARG B 1 177 ? 10.523 -15.445 11.234 1 89.62 177 ARG B N 1
ATOM 2991 C CA . ARG B 1 177 ? 11.07 -16.594 11.969 1 89.62 177 ARG B CA 1
ATOM 2992 C C . ARG B 1 177 ? 10.078 -17.109 13 1 89.62 177 ARG B C 1
ATOM 2994 O O . ARG B 1 177 ? 9.898 -18.312 13.148 1 89.62 177 ARG B O 1
ATOM 3001 N N . ARG B 1 178 ? 9.508 -16.234 13.664 1 89.94 178 ARG B N 1
ATOM 3002 C CA . ARG B 1 178 ? 8.523 -16.594 14.68 1 89.94 178 ARG B CA 1
ATOM 3003 C C . ARG B 1 178 ? 7.328 -17.312 14.055 1 89.94 178 ARG B C 1
ATOM 3005 O O . ARG B 1 178 ? 6.84 -18.312 14.594 1 89.94 178 ARG B O 1
ATOM 3012 N N . LYS B 1 179 ? 6.922 -16.797 12.977 1 85.69 179 LYS B N 1
ATOM 3013 C CA . LYS B 1 179 ? 5.781 -17.391 12.281 1 85.69 179 LYS B CA 1
ATOM 3014 C C . LYS B 1 179 ? 6.109 -18.797 11.789 1 85.69 179 LYS B C 1
ATOM 3016 O O . LYS B 1 179 ? 5.27 -19.703 11.859 1 85.69 179 LYS B O 1
ATOM 3021 N N . LYS B 1 180 ? 7.258 -19.016 11.305 1 85.44 180 LYS B N 1
ATOM 3022 C CA . LYS B 1 180 ? 7.703 -20.328 10.852 1 85.44 180 LYS B CA 1
ATOM 3023 C C . LYS B 1 180 ? 7.77 -21.328 12.008 1 85.44 180 LYS B C 1
ATOM 3025 O O . LYS B 1 180 ? 7.398 -22.484 11.852 1 85.44 180 LYS B O 1
ATOM 3030 N N . GLU B 1 181 ? 8.211 -20.828 13.094 1 88.81 181 GLU B N 1
ATOM 3031 C CA . GLU B 1 181 ? 8.297 -21.672 14.289 1 88.81 181 GLU B CA 1
ATOM 3032 C C . GLU B 1 181 ? 6.914 -22.062 14.789 1 88.81 181 GLU B C 1
ATOM 3034 O O . GLU B 1 181 ? 6.691 -23.203 15.203 1 88.81 181 GLU B O 1
ATOM 3039 N N . GLU B 1 182 ? 6.039 -21.109 14.781 1 86.44 182 GLU B N 1
ATOM 3040 C CA . GLU B 1 182 ? 4.668 -21.375 15.211 1 86.44 182 GLU B CA 1
ATOM 3041 C C . GLU B 1 182 ? 3.977 -22.359 14.281 1 86.44 182 GLU B C 1
ATOM 3043 O O . GLU B 1 182 ? 3.195 -23.203 14.727 1 86.44 182 GLU B O 1
ATOM 3048 N N . GLU B 1 183 ? 4.164 -22.281 13.016 1 80.75 183 GLU B N 1
ATOM 3049 C CA . GLU B 1 183 ? 3.576 -23.188 12.031 1 80.75 183 GLU B CA 1
ATOM 3050 C C . GLU B 1 183 ? 4.156 -24.594 12.148 1 80.75 183 GLU B C 1
ATOM 3052 O O . GLU B 1 183 ? 3.439 -25.578 11.977 1 80.75 183 GLU B O 1
ATOM 3057 N N . GLU B 1 184 ? 5.426 -24.641 12.297 1 81.81 184 GLU B N 1
ATOM 3058 C CA . GLU B 1 184 ? 6.078 -25.938 12.492 1 81.81 184 GLU B CA 1
ATOM 3059 C C . GLU B 1 184 ? 5.648 -26.578 13.805 1 81.81 184 GLU B C 1
ATOM 3061 O O . GLU B 1 184 ? 5.574 -27.812 13.906 1 81.81 184 GLU B O 1
ATOM 3066 N N . GLY B 1 185 ? 5.629 -25.719 14.773 1 73 185 GLY B N 1
ATOM 3067 C CA . GLY B 1 185 ? 5.18 -26.25 16.062 1 73 185 GLY B CA 1
ATOM 3068 C C . GLY B 1 185 ? 3.752 -26.75 16.031 1 73 185 GLY B C 1
ATOM 3069 O O . GLY B 1 185 ? 3.41 -27.703 16.75 1 73 185 GLY B O 1
ATOM 3070 N N . LYS B 1 186 ? 2.879 -26.281 15.344 1 68 186 LYS B N 1
ATOM 3071 C CA . LY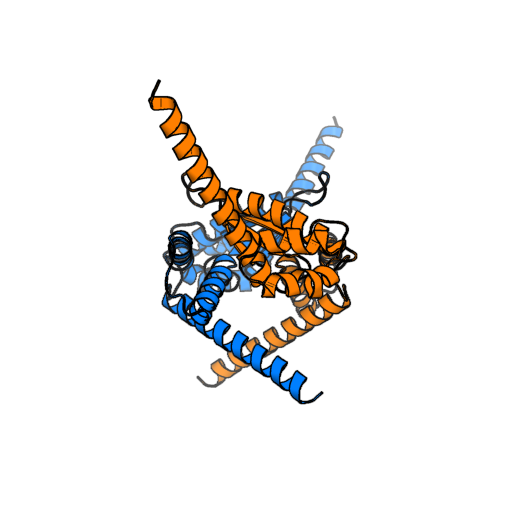S B 1 186 ? 1.504 -26.766 15.227 1 68 186 LYS B CA 1
ATOM 3072 C C . LYS B 1 186 ? 1.438 -28.062 14.445 1 68 186 LYS B C 1
ATOM 3074 O O . LYS B 1 186 ? 0.559 -28.906 14.688 1 68 186 LYS B O 1
ATOM 3079 N N . GLY B 1 187 ? 2.215 -28.234 13.461 1 57.44 187 GLY B N 1
ATOM 3080 C CA . GLY B 1 187 ? 2.26 -29.5 12.742 1 57.44 187 GLY B CA 1
ATOM 3081 C C . GLY B 1 187 ? 2.742 -30.656 13.586 1 57.44 187 GLY B C 1
ATOM 3082 O O . GLY B 1 187 ? 2.477 -31.812 13.266 1 57.44 187 GLY B O 1
ATOM 3083 N N . GLU B 1 188 ? 3.703 -30.375 14.508 1 57.88 188 GLU B N 1
ATOM 3084 C CA . GLU B 1 188 ? 4.188 -31.484 15.336 1 57.88 188 GLU B CA 1
ATOM 3085 C C . GLU B 1 188 ? 3.137 -31.906 16.344 1 57.88 188 GLU B C 1
ATOM 3087 O O . GLU B 1 188 ? 3.232 -33 16.922 1 57.88 188 GLU B O 1
ATOM 3092 N N . VAL B 1 189 ? 2.307 -31.125 16.719 1 57.28 189 VAL B N 1
ATOM 3093 C CA . VAL B 1 189 ? 1.346 -31.547 17.734 1 57.28 189 VAL B CA 1
ATOM 3094 C C . VAL B 1 189 ? 0.174 -32.281 17.062 1 57.28 189 VAL B C 1
ATOM 3096 O O . VAL B 1 189 ? -0.627 -32.906 17.75 1 57.28 189 VAL B O 1
ATOM 3099 N N . ASP B 1 190 ? -0.145 -32 15.914 1 42.78 190 ASP B N 1
ATOM 3100 C CA . ASP B 1 190 ? -1.226 -32.844 15.406 1 42.78 190 ASP B CA 1
ATOM 3101 C C . ASP B 1 190 ? -0.688 -34.188 14.898 1 42.78 190 ASP B C 1
ATOM 3103 O O . ASP B 1 190 ? 0.332 -34.25 14.211 1 42.78 190 ASP B O 1
#

Secondary structure (DSSP, 8-state):
-THHHHHHHHHHHHHHHHHHHHHHHHHHHHHHSEEEEEHHHHHHHHHHHHHHHHHHHH--HHHHHHHHTT-S-HHHHHHIIIIIHHHHTT--S--EEEEEE--SSTTSPPEEEEEETTSTT-HHHHHHHHHHHHHHHTT-----HHHHHHHHHHHSSSTTHHHHHHHHHHHHHHHHHHHHHHHHHHHHH-/-THHHHHHHHHHHHHHHHHHHHHHHHHHHHHHSEEEEEHHHHHHHHHHHHHHHHHHHH--HHHHHHHHTT-S-HHHHHHIIIIIHHHHTT--S--EEEEEE--SSTTSPPEEEEEETTSTT-HHHHHHHHHHHHHHHTT-----HHHHHHHHHHHSSSTTHHHHHHHHHHHHHHHHHHHHHHHHHHHHH-

Foldseek 3Di:
DVVVVVVVVVVVVVVVVLLLLLLVVLQVCLVPQKDKWFPVSLVSNVVVNQVLLVLLLVVDPVSLVVNVVRHPDPVSSVSSNPPVNVFCNPPPTDQKDKAWADDPDPPDGIMIMIGGALDPPHVLLLVLLQVCLVCVVVVHNDDDPVSVVSLCVRFVSHVVRPPVSVVSNVVVNVVVVVVVVVVVVVVVVD/DVVVVVVVVVVVVVVVVLLLLLLVVLQVCLVPQKDKWFPVSLVSNVVVNQVLLVLLLVVDPVSLVVNVVRHPDPVSSVSSNPPVNVFCNPPPTDQKDKAWADDPDPPDGIMIMIGGALDPPHVLLLVLLQVCLVCVVVVHNDDDPVSVVSLCVRFVSHDVRPPVSVVSNVVVNVVVVVVVVVVVVVVVVD

InterPro domains:
  IPR000456 Large ribosomal subunit protein bL17 [PF01196] (21-117)
  IPR000456 Large ribosomal subunit protein bL17 [PTHR14413] (6-152)
  IPR000456 Large ribosomal subunit protein bL17 [TIGR00059] (8-118)
  IPR036373 Large ribosomal subunit protein bL17 superfamily [G3DSA:3.90.1030.10] (4-117)
  IPR036373 Large ribosomal subunit protein bL17 superfamily [SSF64263] (5-120)
  IPR047859 Large ribosomal subunit protein bL17, conserved site [PS01167] (35-57)

Sequence (380 aa):
MAGGHLKYRHLNRDSAHRKALLRNLVTSLFEHEAIQTTWPKAKEAQRLAEKLITLSKKNTETSRQRAQAVFFKPELNTKLFGPIRERYLNRPGGYTRVLRIEPEKEDQAPSAILELVDGPRDMRFAMTARTLARKRTEGDDSMNELTALNVLKVTRFRPDGKKALEREVERIQREQRRKKEEEEGKGEVDMAGGHLKYRHLNRDSAHRKALLRNLVTSLFEHEAIQTTWPKAKEAQRLAEKLITLSKKNTETSRQRAQAVFFKPELNTKLFGPIRERYLNRPGGYTRVLRIEPEKEDQAPSAILELVDGPRDMRFAMTARTLARKRTEGDDSMNELTALNVLKVTRFRPDGKKALEREVERIQREQRRKKEEEEGKGEVD

pLDDT: mean 91.33, std 12.11, range [33.0, 98.81]

Nearest PDB structures (foldseek):
  5v7q-assembly1_N  TM=9.225E-01  e=6.340E-10  Mycobacterium tuberculosis
  6ysi-assembly1_J  TM=9.106E-01  e=1.125E-09  Acinetobacter baumannii ATCC 19606 = CIP 70.34 = JCM 6841
  7pkt-assembly1_m  TM=9.186E-01  e=2.370E-09  Chlamydomonas reinhardtii
  8apo-assembly1_Al  TM=9.398E-01  e=6.653E-09  Polytomella magna
  8fn2-assembly1_P  TM=9.268E-01  e=1.115E-08  Borreliella burgdorferi B31

Organism: Paracoccidioides lutzii (strain ATCC MYA-826 / Pb01) (NCBI:txid502779)

Radius of gyration: 23.66 Å; Cα contacts (8 Å, |Δi|>4): 433; chains: 2; bounding box: 60×69×81 Å

Solvent-accessible surface area (backbone atoms only — not comparable to full-atom values): 20314 Å² total; per-residue (Å²): 125,74,69,56,57,53,51,53,48,51,50,48,52,51,46,50,49,50,50,52,50,41,32,50,51,37,40,47,26,71,74,65,30,43,43,77,45,43,36,71,59,39,53,54,28,44,56,52,47,48,52,50,52,56,34,29,63,67,65,41,73,68,39,48,52,56,50,50,72,51,40,91,46,74,67,50,52,56,41,42,61,38,66,52,24,64,52,42,68,81,39,94,62,79,53,57,45,58,34,38,31,73,47,94,48,88,89,47,72,42,30,23,39,37,26,34,50,74,46,98,60,24,60,67,45,54,51,48,25,49,52,52,33,49,29,50,77,71,69,41,82,75,68,53,70,67,56,49,52,50,51,48,71,51,18,76,55,24,76,65,19,66,60,46,46,51,52,49,19,51,50,50,45,51,52,52,52,52,50,52,49,56,54,52,56,54,57,71,72,99,123,74,68,57,58,54,52,54,48,50,48,47,53,51,46,52,49,49,51,50,50,44,33,50,51,38,39,47,28,71,72,63,32,44,44,76,46,42,35,70,58,39,54,54,28,45,54,53,47,49,50,48,53,56,35,29,63,67,64,41,73,68,38,50,52,57,50,50,72,51,42,89,47,74,67,51,53,56,40,42,61,37,66,51,24,63,52,42,67,79,41,94,62,78,54,58,44,58,34,37,30,74,46,92,49,88,91,47,73,42,31,23,38,36,26,33,51,74,44,97,60,23,60,68,47,54,51,48,26,50,53,52,31,49,30,51,75,70,68,42,81,76,68,52,70,67,55,49,52,49,51,47,72,50,19,75,54,25,75,65,19,65,59,48,46,52,51,49,20,51,51,50,46,52,53,52,52,51,51,51,50,53,55,52,54,53,56,70,70,99